Protein AF-0000000076233674 (afdb_homodimer)

Organism: NCBI:txid252671

Foldseek 3Di:
DVVVVVVVVVVVVPVPPPDPPVPVQVPCLCVVPQVPDDQVRNCLQQVDGPVVLVVVLVVCVVVPLDDPDDPPDDDDDSSLLSSLQSNVVNDVDQLVNSCSNSVHDSVVSVVSNVSVVVVVVVVVVCPVVPVPPPPD/DVVVVVVVVVVVVPPPPDDPPVPQQVPCLCVVPQVPDDQVRNCLQQVDGPVVLVVVLVVCVVVPLDDPDDPPDDDDDSSLLSSLQSNVVNDVDQLVNSCSNSVHDSVVSVVSNVSVVVVVVVVVVCPVVPVPPPPD

Secondary structure (DSSP, 8-state):
-HHHHHHHHHGGGG----S-------TTHHHHTGGG--HHHHHHHHSS-HHHHHHHHHHHHHTT-S----SSSPPPPHHHHHHHHHHHHHS---HHHHHHHHTS-HHHHHHHHHHHHHHHHHHHHHHHT-TT----/-HHHHHHHHHGGGG----S-------TTHHHHTGGG--HHHHHHHHSS-HHHHHHHHHHHHHTT-S----SSSPPPPHHHHHHHHHHHHHS---HHHHHHHHTS-HHHHHHHHHHHHHHHHHHHHHHHT-TT----

Structure (mmCIF, N/CA/C/O backbone):
data_AF-0000000076233674-model_v1
#
loop_
_entity.id
_entity.type
_entity.pdbx_description
1 polymer 'Uncharacterized protein'
#
loop_
_atom_site.group_PDB
_atom_site.id
_atom_site.type_symbol
_atom_site.label_atom_id
_atom_site.label_alt_id
_atom_site.label_comp_id
_atom_site.label_asym_id
_atom_site.label_entity_id
_atom_site.label_seq_id
_atom_site.pdbx_PDB_ins_code
_atom_site.Cartn_x
_atom_site.Cartn_y
_atom_site.Cartn_z
_atom_site.occupancy
_atom_site.B_iso_or_equiv
_atom_site.auth_seq_id
_atom_site.auth_comp_id
_atom_site.auth_asym_id
_atom_site.auth_atom_id
_atom_site.pdbx_PDB_model_num
ATOM 1 N N . GLU A 1 1 ? 42.438 29.75 -21.922 1 28.44 1 GLU A N 1
ATOM 2 C CA . GLU A 1 1 ? 41.562 28.953 -22.781 1 28.44 1 GLU A CA 1
ATOM 3 C C . GLU A 1 1 ? 40.594 28.109 -21.969 1 28.44 1 GLU A C 1
ATOM 5 O O . GLU A 1 1 ? 39.5 27.812 -22.406 1 28.44 1 GLU A O 1
ATOM 10 N N . GLU A 1 2 ? 41.125 27.531 -20.781 1 38.75 2 GLU A N 1
ATOM 11 C CA . GLU A 1 2 ? 40.438 26.703 -19.797 1 38.75 2 GLU A CA 1
ATOM 12 C C . GLU A 1 2 ? 39.25 27.469 -19.188 1 38.75 2 GLU A C 1
ATOM 14 O O . GLU A 1 2 ? 38.25 26.859 -18.797 1 38.75 2 GLU A O 1
ATOM 19 N N . ASP A 1 3 ? 39.344 28.797 -18.984 1 38.06 3 ASP A N 1
ATOM 20 C CA . ASP A 1 3 ? 38.344 29.672 -18.344 1 38.06 3 ASP A CA 1
ATOM 21 C C . ASP A 1 3 ? 37.062 29.75 -19.172 1 38.06 3 ASP A C 1
ATOM 23 O O . ASP A 1 3 ? 36 29.969 -18.625 1 38.06 3 ASP A O 1
ATOM 27 N N . VAL A 1 4 ? 37.188 29.672 -20.547 1 38.72 4 VAL A N 1
ATOM 28 C CA . VAL A 1 4 ? 36.062 29.844 -21.438 1 38.72 4 VAL A CA 1
ATOM 29 C C . VAL A 1 4 ? 35.094 28.672 -21.297 1 38.72 4 VAL A C 1
ATOM 31 O O . VAL A 1 4 ? 33.875 28.828 -21.438 1 38.72 4 VAL A O 1
ATOM 34 N N . ILE A 1 5 ? 35.719 27.406 -21.266 1 39.12 5 ILE A N 1
ATOM 35 C CA . ILE A 1 5 ? 34.844 26.234 -21.312 1 39.12 5 ILE A CA 1
ATOM 36 C C . ILE A 1 5 ? 33.969 26.188 -20.047 1 39.12 5 ILE A C 1
ATOM 38 O O . ILE A 1 5 ? 32.844 25.719 -20.094 1 39.12 5 ILE A O 1
ATOM 42 N N . ILE A 1 6 ? 34.562 26.609 -18.891 1 38.34 6 ILE A N 1
ATOM 43 C CA . ILE A 1 6 ? 33.844 26.562 -17.609 1 38.34 6 ILE A CA 1
ATOM 44 C C . ILE A 1 6 ? 32.625 27.469 -17.672 1 38.34 6 ILE A C 1
ATOM 46 O O . ILE A 1 6 ? 31.578 27.156 -17.109 1 38.34 6 ILE A O 1
ATOM 50 N N . ASN A 1 7 ? 32.75 28.672 -18.391 1 33.94 7 ASN A N 1
ATOM 51 C CA . ASN A 1 7 ? 31.656 29.609 -18.422 1 33.94 7 ASN A CA 1
ATOM 52 C C . ASN A 1 7 ? 30.453 29.047 -19.172 1 33.94 7 ASN A C 1
ATOM 54 O O . ASN A 1 7 ? 29.312 29.359 -18.844 1 33.94 7 ASN A O 1
ATOM 58 N N . PHE A 1 8 ? 30.766 28.391 -20.359 1 35.19 8 PHE A N 1
ATOM 59 C CA . PHE A 1 8 ? 29.641 27.938 -21.172 1 35.19 8 PHE A CA 1
ATOM 60 C C . PHE A 1 8 ? 28.797 26.922 -20.406 1 35.19 8 PHE A C 1
ATOM 62 O O . PHE A 1 8 ? 27.594 26.812 -20.625 1 35.19 8 PHE A O 1
ATOM 69 N N . LEU A 1 9 ? 29.453 25.969 -19.625 1 34.62 9 LEU A N 1
ATOM 70 C CA . LEU A 1 9 ? 28.75 24.875 -18.953 1 34.62 9 LEU A CA 1
ATOM 71 C C . LEU A 1 9 ? 27.859 25.422 -17.844 1 34.62 9 LEU A C 1
ATOM 73 O O . LEU A 1 9 ? 26.938 24.734 -17.375 1 34.62 9 LEU A O 1
ATOM 77 N N . GLY A 1 10 ? 28.125 26.5 -17.172 1 31.7 10 GLY A N 1
ATOM 78 C CA . GLY A 1 10 ? 27.328 27.172 -16.141 1 31.7 10 GLY A CA 1
ATOM 79 C C . GLY A 1 10 ? 25.922 27.5 -16.594 1 31.7 10 GLY A C 1
ATOM 80 O O . GLY A 1 10 ? 25 27.578 -15.789 1 31.7 10 GLY A O 1
ATOM 81 N N . ARG A 1 11 ? 25.859 28.141 -17.812 1 34.22 11 ARG A N 1
ATOM 82 C CA . ARG A 1 11 ? 24.578 28.656 -18.25 1 34.22 11 ARG A CA 1
ATOM 83 C C . ARG A 1 11 ? 23.578 27.516 -18.484 1 34.22 11 ARG A C 1
ATOM 85 O O . ARG A 1 11 ? 22.391 27.766 -18.703 1 34.22 11 ARG A O 1
ATOM 92 N N . ALA A 1 12 ? 23.984 26.438 -19.031 1 31.33 12 ALA A N 1
ATOM 93 C CA . ALA A 1 12 ? 23.031 25.406 -19.453 1 31.33 12 ALA A CA 1
ATOM 94 C C . ALA A 1 12 ? 22.25 24.859 -18.266 1 31.33 12 ALA A C 1
ATOM 96 O O . ALA A 1 12 ? 21.5 23.891 -18.391 1 31.33 12 ALA A O 1
ATOM 97 N N . LYS A 1 13 ? 22.734 25 -17.078 1 32.34 13 LYS A N 1
ATOM 98 C CA . LYS A 1 13 ? 21.969 24.656 -15.883 1 32.34 13 LYS A CA 1
ATOM 99 C C . LYS A 1 13 ? 20.531 25.188 -15.969 1 32.34 13 LYS A C 1
ATOM 101 O O . LYS A 1 13 ? 19.672 24.828 -15.164 1 32.34 13 LYS A O 1
ATOM 106 N N . ASN A 1 14 ? 20.406 26.359 -16.734 1 31.16 14 ASN A N 1
ATOM 107 C CA . ASN A 1 14 ? 19.094 27.016 -16.781 1 31.16 14 ASN A CA 1
ATOM 108 C C . ASN A 1 14 ? 18.062 26.156 -17.484 1 31.16 14 ASN A C 1
ATOM 110 O O . ASN A 1 14 ? 17.062 26.656 -18 1 31.16 14 ASN A O 1
ATOM 114 N N . LEU A 1 15 ? 18.516 25.219 -18.25 1 34.81 15 LEU A N 1
ATOM 115 C CA . LEU A 1 15 ? 17.359 24.609 -18.906 1 34.81 15 LEU A CA 1
ATOM 116 C C . LEU A 1 15 ? 16.219 24.406 -17.906 1 34.81 15 LEU A C 1
ATOM 118 O O . LEU A 1 15 ? 16.297 23.516 -17.047 1 34.81 15 LEU A O 1
ATOM 122 N N . HIS A 1 16 ? 15.781 25.469 -17.406 1 31.75 16 HIS A N 1
ATOM 123 C CA . HIS A 1 16 ? 14.797 25.75 -16.375 1 31.75 16 HIS A CA 1
ATOM 124 C C . HIS A 1 16 ? 13.547 24.906 -16.547 1 31.75 16 HIS A C 1
ATOM 126 O O . HIS A 1 16 ? 13.008 24.797 -17.656 1 31.75 16 HIS A O 1
ATOM 132 N N . PHE A 1 17 ? 13.461 23.703 -16.047 1 38.03 17 PHE A N 1
ATOM 133 C CA . PHE A 1 17 ? 12.133 23.109 -15.961 1 38.03 17 PHE A CA 1
ATOM 134 C C . PHE A 1 17 ? 11.062 24.203 -15.836 1 38.03 17 PHE A C 1
ATOM 136 O O . PHE A 1 17 ? 11.266 25.188 -15.133 1 38.03 17 PHE A O 1
ATOM 143 N N . GLY A 1 18 ? 10.469 24.688 -17.031 1 36.34 18 GLY A N 1
ATOM 144 C CA . GLY A 1 18 ? 9.445 25.703 -17 1 36.34 18 GLY A CA 1
ATOM 145 C C . GLY A 1 18 ? 8.75 25.828 -15.656 1 36.34 18 GLY A C 1
ATOM 146 O O . GLY A 1 18 ? 8.945 24.984 -14.773 1 36.34 18 GLY A O 1
ATOM 147 N N . PRO A 1 19 ? 8.172 27.016 -15.32 1 36.72 19 PRO A N 1
ATOM 148 C CA . PRO A 1 19 ? 7.438 27.188 -14.062 1 36.72 19 PRO A CA 1
ATOM 149 C C . PRO A 1 19 ? 6.676 25.938 -13.648 1 36.72 19 PRO A C 1
ATOM 151 O O . PRO A 1 19 ? 6.207 25.188 -14.5 1 36.72 19 PRO A O 1
ATOM 154 N N . ARG A 1 20 ? 7.07 25.219 -12.688 1 41.09 20 ARG A N 1
ATOM 155 C CA . ARG A 1 20 ? 6.215 24.188 -12.117 1 41.09 20 ARG A CA 1
ATOM 156 C C . ARG A 1 20 ? 4.742 24.516 -12.328 1 41.09 20 ARG A C 1
ATOM 158 O O . ARG A 1 20 ? 4.305 25.625 -12.055 1 41.09 20 ARG A O 1
ATOM 165 N N . TRP A 1 21 ? 4.074 24.016 -13.359 1 41.25 21 TRP A N 1
ATOM 166 C CA . TRP A 1 21 ? 2.639 24.172 -13.57 1 41.25 21 TRP A CA 1
ATOM 167 C C . TRP A 1 21 ? 1.929 24.5 -12.258 1 41.25 21 TRP A C 1
ATOM 169 O O . TRP A 1 21 ? 2.029 23.75 -11.289 1 41.25 21 TRP A O 1
ATOM 179 N N . ASN A 1 22 ? 1.952 25.766 -11.812 1 40.03 22 ASN A N 1
ATOM 180 C CA . ASN A 1 22 ? 1.037 26.234 -10.773 1 40.03 22 ASN A CA 1
ATOM 181 C C . ASN A 1 22 ? -0.336 25.578 -10.898 1 40.03 22 ASN A C 1
ATOM 183 O O . ASN A 1 22 ? -1.174 26.031 -11.68 1 40.03 22 ASN A O 1
ATOM 187 N N . HIS A 1 23 ? -0.363 24.328 -11.133 1 47.66 23 HIS A N 1
ATOM 188 C CA . HIS A 1 23 ? -1.718 23.781 -11.062 1 47.66 23 HIS A CA 1
ATOM 189 C C . HIS A 1 23 ? -2.482 24.359 -9.875 1 47.66 23 HIS A C 1
ATOM 191 O O . HIS A 1 23 ? -1.896 24.625 -8.828 1 47.66 23 HIS A O 1
ATOM 197 N N . PHE A 1 24 ? -3.406 25.312 -10.266 1 48.59 24 PHE A N 1
ATOM 198 C CA . PHE A 1 24 ? -4.309 25.859 -9.258 1 48.59 24 PHE A CA 1
ATOM 199 C C . PHE A 1 24 ? -4.703 24.781 -8.25 1 48.59 24 PHE A C 1
ATOM 201 O O . PHE A 1 24 ? -5.574 23.953 -8.523 1 48.59 24 PHE A O 1
ATOM 208 N N . ARG A 1 25 ? -3.715 24.469 -7.539 1 57.44 25 ARG A N 1
ATOM 209 C CA . ARG A 1 25 ? -4.035 23.656 -6.371 1 57.44 25 ARG A CA 1
ATOM 210 C C . ARG A 1 25 ? -4.992 24.391 -5.438 1 57.44 25 ARG A C 1
ATOM 212 O O . ARG A 1 25 ? -5.055 25.625 -5.449 1 57.44 25 ARG A O 1
ATOM 219 N N . ASN A 1 26 ? -6.098 23.656 -5.184 1 60.06 26 ASN A N 1
ATOM 220 C CA . ASN A 1 26 ? -6.879 24.25 -4.105 1 60.06 26 ASN A CA 1
ATOM 221 C C . ASN A 1 26 ? -6.004 24.625 -2.908 1 60.06 26 ASN A C 1
ATOM 223 O O . ASN A 1 26 ? -5.832 23.812 -1.992 1 60.06 26 ASN A O 1
ATOM 227 N N . LYS A 1 27 ? -5.352 25.688 -3.055 1 64.06 27 LYS A N 1
ATOM 228 C CA . LYS A 1 27 ? -4.387 26.156 -2.064 1 64.06 27 LYS A CA 1
ATOM 229 C C . LYS A 1 27 ? -4.984 26.141 -0.66 1 64.06 27 LYS A C 1
ATOM 231 O O . LYS A 1 27 ? -6.125 26.547 -0.458 1 64.06 27 LYS A O 1
ATOM 236 N N . ASN A 1 28 ? -4.336 25.516 0.219 1 66.56 28 ASN A N 1
ATOM 237 C CA . ASN A 1 28 ? -4.562 25.516 1.66 1 66.56 28 ASN A CA 1
ATOM 238 C C . ASN A 1 28 ? -5.781 24.688 2.041 1 66.56 28 ASN A C 1
ATOM 240 O O . ASN A 1 28 ? -6.371 24.891 3.105 1 66.56 28 ASN A O 1
ATOM 244 N N . TYR A 1 29 ? -6.281 23.969 1.095 1 73.56 29 TYR A N 1
ATOM 245 C CA . TYR A 1 29 ? -7.422 23.125 1.44 1 73.56 29 TYR A CA 1
ATOM 246 C C . TYR A 1 29 ? -7.102 22.25 2.637 1 73.56 29 TYR A C 1
ATOM 248 O O . TYR A 1 29 ? -7.902 22.141 3.568 1 73.56 29 TYR A O 1
ATOM 256 N N . PHE A 1 30 ? -5.957 21.672 2.566 1 75.75 30 PHE A N 1
ATOM 257 C CA . PHE A 1 30 ? -5.531 20.828 3.674 1 75.75 30 PHE A CA 1
ATOM 258 C C . PHE A 1 30 ? -5.508 21.609 4.98 1 75.75 30 PHE A C 1
ATOM 260 O O . PHE A 1 30 ? -6.156 21.219 5.953 1 75.75 30 PHE A O 1
ATOM 267 N N . GLU A 1 31 ? -4.848 22.734 5 1 71.94 31 GLU A N 1
ATOM 268 C CA . GLU A 1 31 ? -4.66 23.531 6.207 1 71.94 31 GLU A CA 1
ATOM 269 C C . GLU A 1 31 ? -5.965 24.203 6.633 1 71.94 31 GLU A C 1
ATOM 271 O O . GLU A 1 31 ? -6.25 24.312 7.824 1 71.94 31 GLU A O 1
ATOM 276 N N . SER A 1 32 ? -6.664 24.578 5.668 1 75.56 32 SER A N 1
ATOM 277 C CA . SER A 1 32 ? -7.848 25.375 5.969 1 75.56 32 SER A CA 1
ATOM 278 C C . SER A 1 32 ? -9.078 24.5 6.176 1 75.56 32 SER A C 1
ATOM 280 O O . SER A 1 32 ? -10 24.859 6.902 1 75.56 32 SER A O 1
ATOM 282 N N . THR A 1 33 ? -9.039 23.359 5.594 1 78.81 33 THR A N 1
ATOM 283 C CA . THR A 1 33 ? -10.258 22.562 5.621 1 78.81 33 THR A CA 1
ATOM 284 C C . THR A 1 33 ? -10.031 21.25 6.375 1 78.81 33 THR A C 1
ATOM 286 O O . THR A 1 33 ? -10.672 21 7.402 1 78.81 33 THR A O 1
ATOM 289 N N . ILE A 1 34 ? -9.039 20.5 6.02 1 79.94 34 ILE A N 1
ATOM 290 C CA . ILE A 1 34 ? -8.898 19.141 6.551 1 79.94 34 ILE A CA 1
ATOM 291 C C . ILE A 1 34 ? -8.5 19.203 8.023 1 79.94 34 ILE A C 1
ATOM 293 O O . ILE A 1 34 ? -9.047 18.469 8.852 1 79.94 34 ILE A O 1
ATOM 297 N N . LEU A 1 35 ? -7.703 20.188 8.406 1 81.38 35 LEU A N 1
ATOM 298 C CA . LEU A 1 35 ? -7.254 20.297 9.789 1 81.38 35 LEU A CA 1
ATOM 299 C C . LEU A 1 35 ? -8.367 20.812 10.688 1 81.38 35 LEU A C 1
ATOM 301 O O . LEU A 1 35 ? -8.273 20.734 11.914 1 81.38 35 LEU A O 1
ATOM 305 N N . ARG A 1 36 ? -9.469 21.266 10.023 1 83 36 ARG A N 1
ATOM 306 C CA . ARG A 1 36 ? -10.562 21.859 10.789 1 83 36 ARG A CA 1
ATOM 307 C C . ARG A 1 36 ? -11.805 20.953 10.734 1 83 36 ARG A C 1
ATOM 309 O O . ARG A 1 36 ? -12.883 21.375 11.156 1 83 36 ARG A O 1
ATOM 316 N N . TYR A 1 37 ? -11.633 19.828 10.266 1 87.31 37 TYR A N 1
ATOM 317 C CA . TYR A 1 37 ? -12.742 18.891 10.211 1 87.31 37 TYR A CA 1
ATOM 318 C C . TYR A 1 37 ? -13.281 18.594 11.609 1 87.31 37 TYR A C 1
ATOM 320 O O . TYR A 1 37 ? -12.516 18.469 12.562 1 87.31 37 TYR A O 1
ATOM 328 N N . ASP A 1 38 ? -14.617 18.531 11.656 1 91.81 38 ASP A N 1
ATOM 329 C CA . ASP A 1 38 ? -15.211 17.875 12.82 1 91.81 38 ASP A CA 1
ATOM 330 C C . ASP A 1 38 ? -14.773 16.422 12.898 1 91.81 38 ASP A C 1
ATOM 332 O O . ASP A 1 38 ? -14.539 15.773 11.875 1 91.81 38 ASP A O 1
ATOM 336 N N . PRO A 1 39 ? -14.695 15.914 14.133 1 91.56 39 PRO A N 1
ATOM 337 C CA . PRO A 1 39 ? -14.219 14.547 14.32 1 91.56 39 PRO A CA 1
ATOM 338 C C . PRO A 1 39 ? -14.969 13.531 13.453 1 91.56 39 PRO A C 1
ATOM 340 O O . PRO A 1 39 ? -14.367 12.586 12.945 1 91.56 39 PRO A O 1
ATOM 343 N N . GLU A 1 40 ? -16.219 13.711 13.281 1 92.5 40 GLU A N 1
ATOM 344 C CA . GLU A 1 40 ? -17 12.773 12.484 1 92.5 40 GLU A CA 1
ATOM 345 C C . GLU A 1 40 ? -16.656 12.883 11 1 92.5 40 GLU A C 1
ATOM 347 O O . GLU A 1 40 ? -16.594 11.867 10.305 1 92.5 40 GLU A O 1
ATOM 352 N N . VAL A 1 41 ? -16.547 14.109 10.602 1 90.44 41 VAL A N 1
ATOM 353 C CA . VAL A 1 41 ? -16.188 14.344 9.203 1 90.44 41 VAL A CA 1
ATOM 354 C C . VAL A 1 41 ? -14.789 13.773 8.93 1 90.44 41 VAL A C 1
ATOM 356 O O . VAL A 1 41 ? -14.578 13.117 7.906 1 90.44 41 VAL A O 1
ATOM 359 N N . PHE A 1 42 ? -13.867 14 9.836 1 93.81 42 PHE A N 1
ATOM 360 C CA . PHE A 1 42 ? -12.516 13.469 9.711 1 93.81 42 PHE A CA 1
ATOM 361 C C . PHE A 1 42 ? -12.547 11.953 9.562 1 93.81 42 PHE A C 1
ATOM 363 O O . PHE A 1 42 ? -11.93 11.398 8.648 1 93.81 42 PHE A O 1
ATOM 370 N N . ARG A 1 43 ? -13.289 11.305 10.406 1 92.75 43 ARG A N 1
ATOM 371 C CA . ARG A 1 43 ? -13.352 9.852 10.406 1 92.75 43 ARG A CA 1
ATOM 372 C C . ARG A 1 43 ? -13.969 9.32 9.125 1 92.75 43 ARG A C 1
ATOM 374 O O . ARG A 1 43 ? -13.57 8.266 8.617 1 92.75 43 ARG A O 1
ATOM 381 N N . ARG A 1 44 ? -14.906 10.062 8.586 1 91.69 44 ARG A N 1
ATOM 382 C CA . ARG A 1 44 ? -15.555 9.648 7.344 1 91.69 44 ARG A CA 1
ATOM 383 C C . ARG A 1 44 ? -14.57 9.648 6.18 1 91.69 44 ARG A C 1
ATOM 385 O O . ARG A 1 44 ? -14.641 8.789 5.301 1 91.69 44 ARG A O 1
ATOM 392 N N . HIS A 1 45 ? -13.664 10.594 6.184 1 90.44 45 HIS A N 1
ATOM 393 C CA . HIS A 1 45 ? -12.727 10.742 5.078 1 90.44 45 HIS A CA 1
ATOM 394 C C . HIS A 1 45 ? -11.531 9.805 5.242 1 90.44 45 HIS A C 1
ATOM 396 O O . HIS A 1 45 ? -11.039 9.25 4.258 1 90.44 45 HIS A O 1
ATOM 402 N N . PHE A 1 46 ? -11.062 9.562 6.457 1 93.69 46 PHE A N 1
ATOM 403 C CA . PHE A 1 46 ? -9.797 8.875 6.664 1 93.69 46 PHE A CA 1
ATOM 404 C C . PHE A 1 46 ? -10.031 7.48 7.238 1 93.69 46 PHE A C 1
ATOM 406 O O . PHE A 1 46 ? -9.117 6.652 7.266 1 93.69 46 PHE A O 1
ATOM 413 N N . ARG A 1 47 ? -11.164 7.172 7.77 1 94.44 47 ARG A N 1
ATOM 414 C CA . ARG A 1 47 ? -11.594 5.902 8.336 1 94.44 47 ARG A CA 1
ATOM 415 C C . ARG A 1 47 ? -10.953 5.668 9.703 1 94.44 47 ARG A C 1
ATOM 417 O O . ARG A 1 47 ? -11.109 4.598 10.289 1 94.44 47 ARG A O 1
ATOM 424 N N . PHE A 1 48 ? -10.133 6.637 10.125 1 93.81 48 PHE A N 1
ATOM 425 C CA . PHE A 1 48 ? -9.531 6.688 11.453 1 93.81 48 PHE A CA 1
ATOM 426 C C . PHE A 1 48 ? -9.812 8.031 12.117 1 93.81 48 PHE A C 1
ATOM 428 O O . PHE A 1 48 ? -10.07 9.023 11.445 1 93.81 48 PHE A O 1
ATOM 435 N N . THR A 1 49 ? -9.867 8.062 13.445 1 93.12 49 THR A N 1
ATOM 436 C CA . THR A 1 49 ? -9.969 9.336 14.156 1 93.12 49 THR A CA 1
ATOM 437 C C . THR A 1 49 ? -8.648 10.102 14.086 1 93.12 49 THR A C 1
ATOM 439 O O . THR A 1 49 ? -7.602 9.516 13.797 1 93.12 49 THR A O 1
ATOM 442 N N . GLU A 1 50 ? -8.766 11.359 14.359 1 94.06 50 GLU A N 1
ATOM 443 C CA . GLU A 1 50 ? -7.555 12.18 14.398 1 94.06 50 GLU A CA 1
ATOM 444 C C . GLU A 1 50 ? -6.555 11.641 15.414 1 94.06 50 GLU A C 1
ATOM 446 O O . GLU A 1 50 ? -5.348 11.633 15.164 1 94.06 50 GLU A O 1
ATOM 451 N N . THR A 1 51 ? -7.059 11.281 16.609 1 93.5 51 THR A N 1
ATOM 452 C CA . THR A 1 51 ? -6.195 10.711 17.641 1 93.5 51 THR A CA 1
ATOM 453 C C . THR A 1 51 ? -5.492 9.461 17.125 1 93.5 51 THR A C 1
ATOM 455 O O . THR A 1 51 ? -4.293 9.281 17.344 1 93.5 51 THR A O 1
ATOM 458 N N . ASN A 1 52 ? -6.18 8.57 16.406 1 94.19 52 ASN A N 1
ATOM 459 C CA . ASN A 1 52 ? -5.594 7.359 15.828 1 94.19 52 ASN A CA 1
ATOM 460 C C . ASN A 1 52 ? -4.512 7.688 14.805 1 94.19 52 ASN A C 1
ATOM 462 O O . ASN A 1 52 ? -3.455 7.059 14.781 1 94.19 52 ASN A O 1
ATOM 466 N N . THR A 1 53 ? -4.773 8.727 13.945 1 96.19 53 THR A N 1
ATOM 467 C CA . THR A 1 53 ? -3.801 9.047 12.906 1 96.19 53 THR A CA 1
ATOM 468 C C . THR A 1 53 ? -2.533 9.633 13.516 1 96.19 53 THR A C 1
ATOM 470 O O . THR A 1 53 ? -1.429 9.383 13.023 1 96.19 53 THR A O 1
ATOM 473 N N . LYS A 1 54 ? -2.66 10.367 14.562 1 95.25 54 LYS A N 1
ATOM 474 C CA . LYS A 1 54 ? -1.492 10.859 15.281 1 95.25 54 LYS A CA 1
ATOM 475 C C . LYS A 1 54 ? -0.719 9.719 15.93 1 95.25 54 LYS A C 1
ATOM 477 O O . LYS A 1 54 ? 0.514 9.711 15.93 1 95.25 54 LYS A O 1
ATOM 482 N N . THR A 1 55 ? -1.464 8.758 16.484 1 94.94 55 THR A N 1
ATOM 483 C CA . THR A 1 55 ? -0.827 7.582 17.062 1 94.94 55 THR A CA 1
ATOM 484 C C . THR A 1 55 ? -0.082 6.785 16 1 94.94 55 THR A C 1
ATOM 486 O O . THR A 1 55 ? 1.051 6.352 16.219 1 94.94 55 THR A O 1
ATOM 489 N N . ILE A 1 56 ? -0.692 6.582 14.859 1 95.94 56 ILE A N 1
ATOM 490 C CA . ILE A 1 56 ? -0.056 5.902 13.742 1 95.94 56 ILE A CA 1
ATOM 491 C C . ILE A 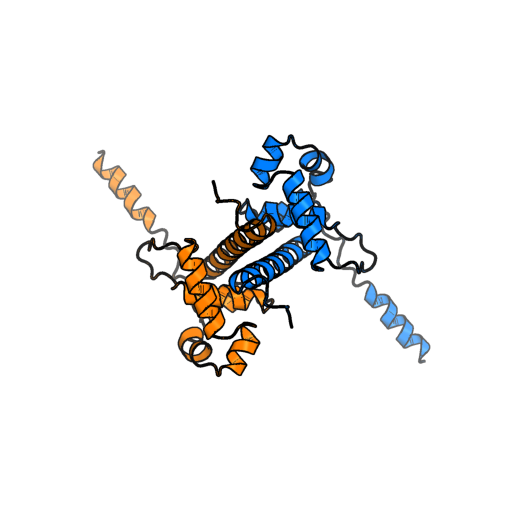1 56 ? 1.218 6.645 13.344 1 95.94 56 ILE A C 1
ATOM 493 O O . ILE A 1 56 ? 2.271 6.031 13.164 1 95.94 56 ILE A O 1
ATOM 497 N N . THR A 1 57 ? 1.121 7.949 13.25 1 96.81 57 THR A N 1
ATOM 498 C CA . THR A 1 57 ? 2.262 8.781 12.875 1 96.81 57 THR A CA 1
ATOM 499 C C . THR A 1 57 ? 3.42 8.578 13.844 1 96.81 57 THR A C 1
ATOM 501 O O . THR A 1 57 ? 4.566 8.406 13.43 1 96.81 57 THR A O 1
ATOM 504 N N . ARG A 1 58 ? 3.064 8.586 15.133 1 94.88 58 ARG A N 1
ATOM 505 C CA . ARG A 1 58 ? 4.094 8.406 16.156 1 94.88 58 ARG A CA 1
ATOM 506 C C . ARG A 1 58 ? 4.758 7.035 16.031 1 94.88 58 ARG A C 1
ATOM 508 O O . ARG A 1 58 ? 5.977 6.922 16.156 1 94.88 58 ARG A O 1
ATOM 515 N N . LYS A 1 59 ? 3.998 6.027 15.758 1 92.56 59 LYS A N 1
ATOM 516 C CA . LYS A 1 59 ? 4.531 4.676 15.617 1 92.56 59 LYS A CA 1
ATOM 517 C C . LYS A 1 59 ? 5.41 4.562 14.375 1 92.56 59 LYS A C 1
ATOM 519 O O . LYS A 1 59 ? 6.465 3.924 14.414 1 92.56 59 LYS A O 1
ATOM 524 N N . LEU A 1 60 ? 5.043 5.156 13.281 1 95.12 60 LEU A N 1
ATOM 525 C CA . LEU A 1 60 ? 5.82 5.125 12.047 1 95.12 60 LEU A CA 1
ATOM 526 C C . LEU A 1 60 ? 7.117 5.91 12.195 1 95.12 60 LEU A C 1
ATOM 528 O O . LEU A 1 60 ? 8.141 5.551 11.609 1 95.12 60 LEU A O 1
ATOM 532 N N . LEU A 1 61 ? 7.043 6.984 12.969 1 94 61 LEU A N 1
ATOM 533 C CA . LEU A 1 61 ? 8.258 7.734 13.281 1 94 61 LEU A CA 1
ATOM 534 C C . LEU A 1 61 ? 9.273 6.852 13.992 1 94 61 LEU A C 1
ATOM 536 O O . LEU A 1 61 ? 10.469 6.906 13.695 1 94 61 LEU A O 1
ATOM 540 N N . LYS A 1 62 ? 8.766 6.027 14.875 1 91.56 62 LYS A N 1
ATOM 541 C CA . LYS A 1 62 ? 9.633 5.176 15.688 1 91.56 62 LYS A CA 1
ATOM 542 C C . LYS A 1 62 ? 10.328 4.121 14.828 1 91.56 62 LYS A C 1
ATOM 544 O O . LYS A 1 62 ? 11.453 3.721 15.117 1 91.56 62 LYS A O 1
ATOM 549 N N . VAL A 1 63 ? 9.688 3.762 13.75 1 89.62 63 VAL A N 1
ATOM 550 C CA . VAL A 1 63 ? 10.273 2.707 12.93 1 89.62 63 VAL A CA 1
ATOM 551 C C . VAL A 1 63 ? 11.039 3.324 11.766 1 89.62 63 VAL A C 1
ATOM 553 O O . VAL A 1 63 ? 11.469 2.613 10.852 1 89.62 63 VAL A O 1
ATOM 556 N N . GLY A 1 64 ? 11.156 4.621 11.641 1 91.19 64 GLY A N 1
ATOM 557 C CA . GLY A 1 64 ? 11.992 5.297 10.656 1 91.19 64 GLY A CA 1
ATOM 558 C C . GLY A 1 64 ? 11.328 5.406 9.297 1 91.19 64 GLY A C 1
ATOM 559 O O . GLY A 1 64 ? 12.008 5.371 8.266 1 91.19 64 GLY A O 1
ATOM 560 N N . ALA A 1 65 ? 10.047 5.543 9.266 1 93.38 65 ALA A N 1
ATOM 561 C CA . ALA A 1 65 ? 9.32 5.547 8 1 93.38 65 ALA A CA 1
ATOM 562 C C . ALA A 1 65 ? 9.5 6.871 7.266 1 93.38 65 ALA A C 1
ATOM 564 O O . ALA A 1 65 ? 9.195 6.977 6.074 1 93.38 65 ALA A O 1
ATOM 565 N N . PHE A 1 66 ? 10.039 7.887 7.91 1 93.12 66 PHE A N 1
ATOM 566 C CA . PHE A 1 66 ? 10.094 9.203 7.285 1 93.12 66 PHE A CA 1
ATOM 567 C C . PHE A 1 66 ? 11.523 9.711 7.215 1 93.12 66 PHE A C 1
ATOM 569 O O . PHE A 1 66 ? 12.328 9.445 8.109 1 93.12 66 PHE A O 1
ATOM 576 N N . THR A 1 67 ? 11.797 10.211 6.027 1 77.81 67 THR A N 1
ATOM 577 C CA . THR A 1 67 ? 13.125 10.758 5.812 1 77.81 67 THR A CA 1
ATOM 578 C C . THR A 1 67 ? 13.219 12.188 6.324 1 77.81 67 THR A C 1
ATOM 580 O O . THR A 1 67 ? 12.25 12.953 6.227 1 77.81 67 THR A O 1
ATOM 583 N N . VAL A 1 68 ? 14.18 12.539 7.066 1 61.81 68 VAL A N 1
ATOM 584 C CA . VAL A 1 68 ? 14.406 13.891 7.562 1 61.81 68 VAL A CA 1
ATOM 585 C C . VAL A 1 68 ? 15.305 14.656 6.598 1 61.81 68 VAL A C 1
ATOM 587 O O . VAL A 1 68 ? 15.57 15.844 6.789 1 61.81 68 VAL A O 1
ATOM 590 N N . LYS A 1 69 ? 15.719 14.086 5.438 1 58.81 69 LYS A N 1
ATOM 591 C CA . LYS A 1 69 ? 16.75 14.844 4.727 1 58.81 69 LYS A CA 1
ATOM 592 C C . LYS A 1 69 ? 16.125 15.805 3.721 1 58.81 69 LYS A C 1
ATOM 594 O O . LYS A 1 69 ? 15.312 15.406 2.887 1 58.81 69 LYS A O 1
ATOM 599 N N . GLY A 1 70 ? 15.914 17 4.086 1 51.91 70 GLY A N 1
ATOM 600 C CA . GLY A 1 70 ? 15.328 17.922 3.129 1 51.91 70 GLY A CA 1
ATOM 601 C C . GLY A 1 70 ? 16.344 18.5 2.166 1 51.91 70 GLY A C 1
ATOM 602 O O . GLY A 1 70 ? 17.516 18.719 2.531 1 51.91 70 GLY A O 1
ATOM 603 N N . SER A 1 71 ? 16.328 18.203 0.856 1 50.97 71 SER A N 1
ATOM 604 C CA . SER A 1 71 ? 17.062 18.906 -0.193 1 50.97 71 SER A CA 1
ATOM 605 C C . SER A 1 71 ? 16.75 20.406 -0.177 1 50.97 71 SER A C 1
ATOM 607 O O . SER A 1 71 ? 16.969 21.094 -1.172 1 50.97 71 SER A O 1
ATOM 609 N N . GLY A 1 72 ? 16.484 21.094 0.86 1 56.88 72 GLY A N 1
ATOM 610 C CA . GLY A 1 72 ? 16.172 22.5 0.908 1 56.88 72 GLY A CA 1
ATOM 611 C C . GLY A 1 72 ? 14.703 22.812 0.68 1 56.88 72 GLY A C 1
ATOM 612 O O . GLY A 1 72 ? 14.266 23.953 0.821 1 56.88 72 GLY A O 1
ATOM 613 N N . ARG A 1 73 ? 13.961 21.859 0.112 1 58.91 73 ARG A N 1
ATOM 614 C CA . ARG A 1 73 ? 12.523 22.047 -0.048 1 58.91 73 ARG A CA 1
ATOM 615 C C . ARG A 1 73 ? 11.781 21.688 1.23 1 58.91 73 ARG A C 1
ATOM 617 O O . ARG A 1 73 ? 12.234 20.844 2.002 1 58.91 73 ARG A O 1
ATOM 624 N N . GLU A 1 74 ? 10.836 22.438 1.312 1 65.75 74 GLU A N 1
ATOM 625 C CA . GLU A 1 74 ? 10.008 22.172 2.484 1 65.75 74 GLU A CA 1
ATOM 626 C C . GLU A 1 74 ? 9.539 20.719 2.512 1 65.75 74 GLU A C 1
ATOM 628 O O . GLU A 1 74 ? 8.969 20.234 1.538 1 65.75 74 GLU A O 1
ATOM 633 N N . ILE A 1 75 ? 9.93 20.031 3.457 1 81 75 ILE A N 1
ATOM 634 C CA . ILE A 1 75 ? 9.609 18.625 3.652 1 81 75 ILE A CA 1
ATOM 635 C C . ILE A 1 75 ? 8.172 18.484 4.164 1 81 75 ILE A C 1
ATOM 637 O O . ILE A 1 75 ? 7.727 19.281 4.988 1 81 75 ILE A O 1
ATOM 641 N N . ILE A 1 76 ? 7.336 17.688 3.518 1 91.69 76 ILE A N 1
ATOM 642 C CA . ILE A 1 76 ? 6.004 17.359 4.023 1 91.69 76 ILE A CA 1
ATOM 643 C C . ILE A 1 76 ? 6.117 16.688 5.391 1 91.69 76 ILE A C 1
ATOM 645 O O . ILE A 1 76 ? 6.773 15.664 5.527 1 91.69 76 ILE A O 1
ATOM 649 N N . PRO A 1 77 ? 5.465 17.375 6.355 1 92.38 77 PRO A N 1
ATOM 650 C CA . PRO A 1 77 ? 5.566 16.797 7.695 1 92.38 77 PRO A CA 1
ATOM 651 C C . PRO A 1 77 ? 5.039 15.359 7.754 1 92.38 77 PRO A C 1
ATOM 653 O O . PRO A 1 77 ? 4.141 14.992 6.988 1 92.38 77 PRO A O 1
ATOM 656 N N . PRO A 1 78 ? 5.488 14.602 8.672 1 95.75 78 PRO A N 1
ATOM 657 C CA . PRO A 1 78 ? 5.129 13.18 8.766 1 95.75 78 PRO A CA 1
ATOM 658 C C . PRO A 1 78 ? 3.623 12.961 8.883 1 95.75 78 PRO A C 1
ATOM 660 O O . PRO A 1 78 ? 3.068 12.094 8.203 1 95.75 78 PRO A O 1
ATOM 663 N N . HIS A 1 79 ? 2.982 13.742 9.711 1 95.62 79 HIS A N 1
ATOM 664 C CA . HIS A 1 79 ? 1.55 13.547 9.898 1 95.62 79 HIS A CA 1
ATOM 665 C C . HIS A 1 79 ? 0.783 13.82 8.609 1 95.62 79 HIS A C 1
ATOM 667 O O . HIS A 1 79 ? -0.19 13.133 8.297 1 95.62 79 HIS A O 1
ATOM 673 N N . LYS A 1 80 ? 1.149 14.844 7.902 1 94.94 80 LYS A N 1
ATOM 674 C CA . LYS A 1 80 ? 0.526 15.117 6.609 1 94.94 80 LYS A CA 1
ATOM 675 C C . LYS A 1 80 ? 0.759 13.969 5.633 1 94.94 80 LYS A C 1
ATOM 677 O O . LYS A 1 80 ? -0.119 13.648 4.832 1 94.94 80 LYS A O 1
ATOM 682 N N . GLN A 1 81 ? 1.912 13.359 5.656 1 97.31 81 GLN A N 1
ATOM 683 C CA . GLN A 1 81 ? 2.18 12.195 4.809 1 97.31 81 GLN A CA 1
ATOM 684 C C . GLN A 1 81 ? 1.246 11.039 5.152 1 97.31 81 GLN A C 1
ATOM 686 O O . GLN A 1 81 ? 0.726 10.367 4.258 1 97.31 81 GLN A O 1
ATOM 691 N N . VAL A 1 82 ? 1.019 10.82 6.398 1 97.69 82 VAL A N 1
ATOM 692 C CA . VAL A 1 82 ? 0.104 9.773 6.852 1 97.69 82 VAL A CA 1
ATOM 693 C C . VAL A 1 82 ? -1.311 10.086 6.367 1 97.69 82 VAL A C 1
ATOM 695 O O . VAL A 1 82 ? -2.018 9.188 5.891 1 97.69 82 VAL A O 1
ATOM 698 N N . LEU A 1 83 ? -1.721 11.344 6.496 1 97.38 83 LEU A N 1
ATOM 699 C CA . LEU A 1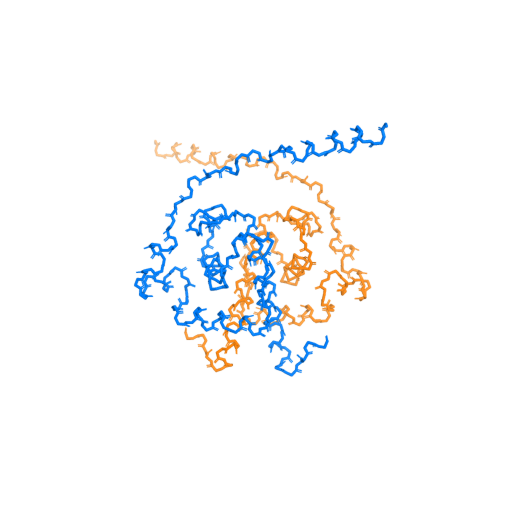 83 ? -3.064 11.734 6.078 1 97.38 83 LEU A CA 1
ATOM 700 C C . LEU A 1 83 ? -3.232 11.57 4.574 1 97.38 83 LEU A C 1
ATOM 702 O O . LEU A 1 83 ? -4.285 11.125 4.105 1 97.38 83 LEU A O 1
ATOM 706 N N . ILE A 1 84 ? -2.227 11.906 3.809 1 97.19 84 ILE A N 1
ATOM 707 C CA . ILE A 1 84 ? -2.234 11.688 2.365 1 97.19 84 ILE A CA 1
ATOM 708 C C . ILE A 1 84 ? -2.426 10.203 2.066 1 97.19 84 ILE A C 1
ATOM 710 O O . ILE A 1 84 ? -3.279 9.828 1.257 1 97.19 84 ILE A O 1
ATOM 714 N N . TYR A 1 85 ? -1.682 9.398 2.699 1 98.12 85 TYR A N 1
ATOM 715 C CA . TYR A 1 85 ? -1.73 7.957 2.492 1 98.12 85 TYR A CA 1
ATOM 716 C C . TYR A 1 85 ? -3.105 7.398 2.848 1 98.12 85 TYR A C 1
ATOM 718 O O . TYR A 1 85 ? -3.697 6.648 2.068 1 98.12 85 TYR A O 1
ATOM 726 N N . LEU A 1 86 ? -3.629 7.75 3.973 1 97.19 86 LEU A N 1
ATOM 727 C CA . LEU A 1 86 ? -4.914 7.23 4.422 1 97.19 86 LEU A CA 1
ATOM 728 C C . LEU A 1 86 ? -6.047 7.734 3.529 1 97.19 86 LEU A C 1
ATOM 730 O O . LEU A 1 86 ? -7.027 7.023 3.301 1 97.19 86 LEU A O 1
ATOM 734 N N . TRP A 1 87 ? -5.914 9.008 3.078 1 95.69 87 TRP A N 1
ATOM 735 C CA . TRP A 1 87 ? -6.867 9.516 2.096 1 95.69 87 TRP A CA 1
ATOM 736 C C . TRP A 1 87 ? -6.863 8.648 0.84 1 95.69 87 TRP A C 1
ATOM 738 O O . TRP A 1 87 ? -7.926 8.305 0.315 1 95.69 87 TRP A O 1
ATOM 748 N N . PHE A 1 88 ? -5.762 8.297 0.4 1 96.19 88 PHE A N 1
ATOM 749 C CA . PHE A 1 88 ? -5.617 7.441 -0.774 1 96.19 88 PHE A CA 1
ATOM 750 C C . PHE A 1 88 ? -6.266 6.082 -0.54 1 96.19 88 PHE A C 1
ATOM 752 O O . PHE A 1 88 ? -6.969 5.566 -1.41 1 96.19 88 PHE A O 1
ATOM 759 N N . MET A 1 89 ? -6.008 5.523 0.59 1 95.31 89 MET A N 1
ATOM 760 C CA . MET A 1 89 ? -6.523 4.199 0.93 1 95.31 89 MET A CA 1
ATOM 761 C C . MET A 1 89 ? -8.039 4.23 1.084 1 95.31 89 MET A C 1
ATOM 763 O O . MET A 1 89 ? -8.719 3.24 0.808 1 95.31 89 MET A O 1
ATOM 767 N N . ALA A 1 90 ? -8.562 5.312 1.585 1 94.56 90 ALA A N 1
ATOM 768 C CA . ALA A 1 90 ? -9.984 5.43 1.896 1 94.56 90 ALA A CA 1
ATOM 769 C C . ALA A 1 90 ? -10.789 5.805 0.654 1 94.56 90 ALA A C 1
ATOM 771 O O . ALA A 1 90 ? -12.008 5.645 0.625 1 94.56 90 ALA A O 1
ATOM 772 N N . THR A 1 91 ? -10.094 6.297 -0.299 1 90.06 91 THR A N 1
ATOM 773 C CA . THR A 1 91 ? -10.773 6.762 -1.505 1 90.06 91 THR A CA 1
ATOM 774 C C . THR A 1 91 ? -10.156 6.133 -2.75 1 90.06 91 THR A C 1
ATOM 776 O O . THR A 1 91 ? -9.219 5.336 -2.648 1 90.06 91 THR A O 1
ATOM 779 N N . THR A 1 92 ? -10.602 6.238 -3.902 1 86.25 92 THR A N 1
ATOM 780 C CA . THR A 1 92 ? -10.039 5.781 -5.168 1 86.25 92 THR A CA 1
ATOM 781 C C . THR A 1 92 ? -9.672 6.965 -6.055 1 86.25 92 THR A C 1
ATOM 783 O O . THR A 1 92 ? -9.773 6.883 -7.281 1 86.25 92 THR A O 1
ATOM 786 N N . GLU A 1 93 ? -9.273 8.109 -5.367 1 90.19 93 GLU A N 1
ATOM 787 C CA . GLU A 1 93 ? -8.914 9.297 -6.137 1 90.19 93 GLU A CA 1
ATOM 788 C C . GLU A 1 93 ? -7.516 9.164 -6.734 1 90.19 93 GLU A C 1
ATOM 790 O O . GLU A 1 93 ? -6.652 8.5 -6.164 1 90.19 93 GLU A O 1
ATOM 795 N N . THR A 1 94 ? -7.281 9.859 -7.832 1 91.5 94 THR A N 1
ATOM 796 C CA . THR A 1 94 ? -6 9.836 -8.531 1 91.5 94 THR A CA 1
ATOM 797 C C . THR A 1 94 ? -4.945 10.609 -7.742 1 91.5 94 THR A C 1
ATOM 799 O O . THR A 1 94 ? -5.277 11.477 -6.938 1 91.5 94 THR A O 1
ATOM 802 N N . HIS A 1 95 ? -3.711 10.328 -7.977 1 94.5 95 HIS A N 1
ATOM 803 C CA . HIS A 1 95 ? -2.607 11.086 -7.391 1 94.5 95 HIS A CA 1
ATOM 804 C C . HIS A 1 95 ? -2.736 12.57 -7.691 1 94.5 95 HIS A C 1
ATOM 806 O O . HIS A 1 95 ? -2.43 13.414 -6.84 1 94.5 95 HIS A O 1
ATOM 812 N N . ARG A 1 96 ? -3.256 12.867 -8.828 1 93.56 96 ARG A N 1
ATOM 813 C CA . ARG A 1 96 ? -3.414 14.266 -9.227 1 93.56 96 ARG A CA 1
ATOM 814 C C . ARG A 1 96 ? -4.402 14.984 -8.312 1 93.56 96 ARG A C 1
ATOM 816 O O . ARG A 1 96 ? -4.105 16.062 -7.805 1 93.56 96 ARG A O 1
ATOM 823 N N . SER A 1 97 ? -5.605 14.406 -8.086 1 92.75 97 SER A N 1
ATOM 824 C CA . SER A 1 97 ? -6.625 15 -7.23 1 92.75 97 SER A CA 1
ATOM 825 C C . SER A 1 97 ? -6.125 15.141 -5.797 1 92.75 97 SER A C 1
ATOM 827 O O . SER A 1 97 ? -6.387 16.156 -5.141 1 92.75 97 SER A O 1
ATOM 829 N N . ILE A 1 98 ? -5.395 14.172 -5.391 1 95.06 98 ILE A N 1
ATOM 830 C CA . ILE A 1 98 ? -4.875 14.195 -4.027 1 95.06 98 ILE A CA 1
ATOM 831 C C . ILE A 1 98 ? -3.814 15.281 -3.898 1 95.06 98 ILE A C 1
ATOM 833 O O . ILE A 1 98 ? -3.775 16 -2.898 1 95.06 98 ILE A O 1
ATOM 837 N N . SER A 1 99 ? -2.949 15.375 -4.902 1 94.31 99 SER A N 1
ATOM 838 C CA . SER A 1 99 ? -1.922 16.406 -4.891 1 94.31 99 SER A CA 1
ATOM 839 C C . SER A 1 99 ? -2.541 17.797 -4.801 1 94.31 99 SER A C 1
ATOM 841 O O . SER A 1 99 ? -2.043 18.656 -4.07 1 94.31 99 SER A O 1
ATOM 843 N N . ASP A 1 100 ? -3.658 18.016 -5.469 1 90.69 100 ASP A N 1
ATOM 844 C CA . ASP A 1 100 ? -4.375 19.297 -5.406 1 90.69 100 ASP A CA 1
ATOM 845 C C . ASP A 1 100 ? -4.941 19.531 -4.008 1 90.69 100 ASP A C 1
ATOM 847 O O . ASP A 1 100 ? -4.84 20.641 -3.475 1 90.69 100 ASP A O 1
ATOM 851 N N . ARG A 1 101 ? -5.438 18.516 -3.461 1 90.62 101 ARG A N 1
ATOM 852 C CA . ARG A 1 101 ? -6.098 18.609 -2.162 1 90.62 101 ARG A CA 1
ATOM 853 C C . ARG A 1 101 ? -5.086 18.906 -1.057 1 90.62 101 ARG A C 1
ATOM 855 O O . ARG A 1 101 ? -5.363 19.703 -0.152 1 90.62 101 ARG A O 1
ATOM 862 N N . PHE A 1 102 ? -3.947 18.344 -1.139 1 93.44 102 PHE A N 1
ATOM 863 C CA . PHE A 1 102 ? -2.977 18.422 -0.055 1 93.44 102 PHE A CA 1
ATOM 864 C C . PHE A 1 102 ? -1.865 19.406 -0.406 1 93.44 102 PHE A C 1
ATOM 866 O O . PHE A 1 102 ? -0.896 19.547 0.342 1 93.44 102 PHE A O 1
ATOM 873 N N . ASP A 1 103 ? -1.982 20.016 -1.537 1 90 103 ASP A N 1
ATOM 874 C CA . ASP A 1 103 ? -1.069 21.062 -1.974 1 90 103 ASP A CA 1
ATOM 875 C C . ASP A 1 103 ? 0.373 20.562 -2.002 1 90 103 ASP A C 1
ATOM 877 O O . ASP A 1 103 ? 1.253 21.156 -1.372 1 90 103 ASP A O 1
ATOM 881 N N . CYS A 1 104 ? 0.587 19.578 -2.775 1 90.81 104 CYS A N 1
ATOM 882 C CA . CYS A 1 104 ? 1.908 19.016 -3.027 1 90.81 104 CYS A CA 1
ATOM 883 C C . CYS A 1 104 ? 2.006 18.469 -4.449 1 90.81 104 CYS A C 1
ATOM 885 O O . CYS A 1 104 ? 1.058 18.578 -5.227 1 90.81 104 CYS A O 1
ATOM 887 N N . THR A 1 105 ? 3.127 18.078 -4.805 1 90.44 105 THR A N 1
ATOM 888 C CA . THR A 1 105 ? 3.297 17.578 -6.16 1 90.44 105 THR A CA 1
ATOM 889 C C . THR A 1 105 ? 2.805 16.141 -6.262 1 90.44 105 THR A C 1
ATOM 891 O O . THR A 1 105 ? 2.861 15.383 -5.285 1 90.44 105 THR A O 1
ATOM 894 N N . GLU A 1 106 ? 2.352 15.844 -7.438 1 94.62 106 GLU A N 1
ATOM 895 C CA . GLU A 1 106 ? 1.896 14.484 -7.711 1 94.62 106 GLU A CA 1
ATOM 896 C C . GLU A 1 106 ? 2.998 13.469 -7.43 1 94.62 106 GLU A C 1
ATOM 898 O O . GLU A 1 106 ? 2.727 12.383 -6.91 1 94.62 106 GLU A O 1
ATOM 903 N N . SER A 1 107 ? 4.227 13.789 -7.785 1 92.88 107 SER A N 1
ATOM 904 C CA . SER A 1 107 ? 5.363 12.898 -7.559 1 92.88 107 SER A CA 1
ATOM 905 C C . SER A 1 107 ? 5.559 12.625 -6.07 1 92.88 107 SER A C 1
ATOM 907 O O . SER A 1 107 ? 5.93 11.516 -5.684 1 92.88 107 SER A O 1
ATOM 909 N N . SER A 1 108 ? 5.309 13.562 -5.18 1 93.94 108 SER A N 1
ATOM 910 C CA . SER A 1 108 ? 5.414 13.359 -3.74 1 93.94 108 SER A CA 1
ATOM 911 C C . SER A 1 108 ? 4.316 12.43 -3.234 1 93.94 108 SER A C 1
ATOM 913 O O . SER A 1 108 ? 4.551 11.609 -2.34 1 93.94 108 SER A O 1
ATOM 915 N N . VAL A 1 109 ? 3.078 12.531 -3.855 1 95.38 109 VAL A N 1
ATOM 916 C CA . VAL A 1 109 ? 1.98 11.648 -3.482 1 95.38 109 VAL A CA 1
ATOM 917 C C . VAL A 1 109 ? 2.355 10.195 -3.791 1 95.38 109 VAL A C 1
ATOM 919 O O . VAL A 1 109 ? 2.213 9.32 -2.939 1 95.38 109 VAL A O 1
ATOM 922 N N . GLY A 1 110 ? 2.807 9.992 -5 1 95.56 110 GLY A N 1
ATOM 923 C CA . GLY A 1 110 ? 3.24 8.648 -5.367 1 95.56 110 GLY A CA 1
ATOM 924 C C . GLY A 1 110 ? 4.312 8.094 -4.449 1 95.56 110 GLY A C 1
ATOM 925 O O . GLY A 1 110 ? 4.23 6.941 -4.016 1 95.56 110 GLY A O 1
ATOM 926 N N . ARG A 1 111 ? 5.219 8.906 -4.141 1 94.5 111 ARG A N 1
ATOM 927 C CA . ARG A 1 111 ? 6.316 8.5 -3.27 1 94.5 111 ARG A CA 1
ATOM 928 C C . ARG A 1 111 ? 5.812 8.164 -1.869 1 94.5 111 ARG A C 1
ATOM 930 O O . ARG A 1 111 ? 6.234 7.18 -1.269 1 94.5 111 ARG A O 1
ATOM 937 N N . ILE A 1 112 ? 4.992 8.945 -1.316 1 96.31 112 ILE A N 1
ATOM 938 C CA . ILE A 1 112 ? 4.43 8.742 0.014 1 96.31 112 ILE A CA 1
ATOM 939 C C . ILE A 1 112 ? 3.621 7.445 0.036 1 96.31 112 ILE A C 1
ATOM 941 O O . ILE A 1 112 ? 3.785 6.617 0.936 1 96.31 112 ILE A O 1
ATOM 945 N N . VAL A 1 113 ? 2.777 7.246 -0.953 1 96.94 113 VAL A N 1
ATOM 946 C CA . VAL A 1 113 ? 1.919 6.066 -1.021 1 96.94 113 VAL A CA 1
ATOM 947 C C . VAL A 1 113 ? 2.777 4.809 -1.112 1 96.94 113 VAL A C 1
ATOM 949 O O . VAL A 1 113 ? 2.535 3.83 -0.401 1 96.94 113 VAL A O 1
ATOM 952 N N . TRP A 1 114 ? 3.777 4.875 -1.896 1 95.44 114 TRP A N 1
ATOM 953 C CA . TRP A 1 114 ? 4.672 3.732 -2.051 1 95.44 114 TRP A CA 1
ATOM 954 C C . TRP A 1 114 ? 5.434 3.457 -0.759 1 95.44 114 TRP A C 1
ATOM 956 O O . TRP A 1 114 ? 5.438 2.328 -0.261 1 95.44 114 TRP A O 1
ATOM 966 N N . LYS A 1 115 ? 5.973 4.449 -0.208 1 96 115 LYS A N 1
ATOM 967 C CA . LYS A 1 115 ? 6.793 4.312 0.995 1 96 115 LYS A CA 1
ATOM 968 C C . LYS A 1 115 ? 5.965 3.803 2.17 1 96 115 LYS A C 1
ATOM 970 O O . LYS A 1 115 ? 6.395 2.908 2.898 1 96 115 LYS A O 1
ATOM 975 N N . LEU A 1 116 ? 4.824 4.355 2.357 1 97.69 116 LEU A N 1
ATOM 976 C CA . LEU A 1 116 ? 4.008 3.965 3.504 1 97.69 116 LEU A CA 1
ATOM 977 C C . LEU A 1 116 ? 3.377 2.594 3.277 1 97.69 116 LEU A C 1
ATOM 979 O O . LEU A 1 116 ? 3.256 1.801 4.215 1 97.69 116 LEU A O 1
ATOM 983 N N . SER A 1 117 ? 2.971 2.23 2.004 1 97.5 117 SER A N 1
ATOM 984 C CA . SER A 1 117 ? 2.523 0.876 1.697 1 97.5 117 SER A CA 1
ATOM 985 C C . SER A 1 117 ? 3.596 -0.151 2.047 1 97.5 117 SER A C 1
ATOM 987 O O . SER A 1 117 ? 3.303 -1.175 2.668 1 97.5 117 SER A O 1
ATOM 989 N N . ARG A 1 118 ? 4.77 0.192 1.61 1 95.38 118 ARG A N 1
ATOM 990 C CA . ARG A 1 118 ? 5.895 -0.697 1.883 1 95.38 118 ARG A CA 1
ATOM 991 C C . ARG A 1 118 ? 6.125 -0.847 3.383 1 95.38 118 ARG A C 1
ATOM 993 O O . ARG A 1 118 ? 6.332 -1.957 3.877 1 95.38 118 ARG A O 1
ATOM 1000 N N . THR A 1 119 ? 6.141 0.202 4.129 1 96.12 119 THR A N 1
ATOM 1001 C CA . THR A 1 119 ? 6.355 0.183 5.574 1 96.12 119 THR A CA 1
A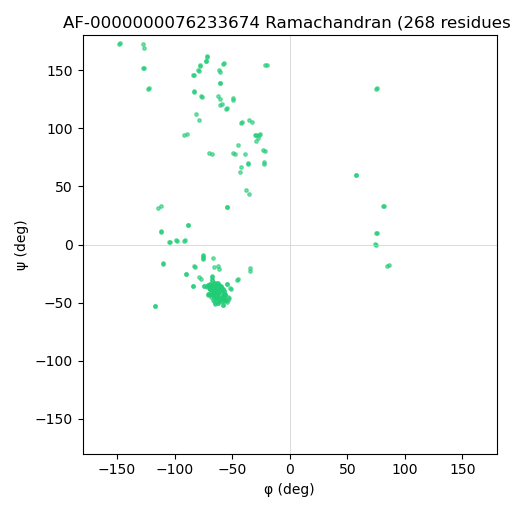TOM 1002 C C . THR A 1 119 ? 5.262 -0.623 6.27 1 96.12 119 THR A C 1
ATOM 1004 O O . THR A 1 119 ? 5.551 -1.469 7.117 1 96.12 119 THR A O 1
ATOM 1007 N N . PHE A 1 120 ? 3.975 -0.404 5.93 1 96.31 120 PHE A N 1
ATOM 1008 C CA . PHE A 1 120 ? 2.863 -1.135 6.531 1 96.31 120 PHE A CA 1
ATOM 1009 C C . PHE A 1 120 ? 2.951 -2.619 6.199 1 96.31 120 PHE A C 1
ATOM 1011 O O . PHE A 1 120 ? 2.607 -3.467 7.027 1 96.31 120 PHE A O 1
ATOM 1018 N N . THR A 1 121 ? 3.4 -2.949 5 1 95.44 121 THR A N 1
ATOM 1019 C CA . THR A 1 121 ? 3.59 -4.34 4.602 1 95.44 121 THR A CA 1
ATOM 1020 C C . THR A 1 121 ? 4.629 -5.02 5.492 1 95.44 121 THR A C 1
ATOM 1022 O O . THR A 1 121 ? 4.387 -6.105 6.02 1 95.44 121 THR A O 1
ATOM 1025 N N . TRP A 1 122 ? 5.715 -4.305 5.676 1 92.75 122 TRP A N 1
ATOM 1026 C CA . TRP A 1 122 ? 6.777 -4.859 6.504 1 92.75 122 TRP A CA 1
ATOM 1027 C C . TRP A 1 122 ? 6.316 -5.016 7.949 1 92.75 122 TRP A C 1
ATOM 1029 O O . TRP A 1 122 ? 6.605 -6.023 8.594 1 92.75 122 TRP A O 1
ATOM 1039 N N . LEU A 1 123 ? 5.641 -4.047 8.461 1 92.56 123 LEU A N 1
ATOM 1040 C CA . LEU A 1 123 ? 5.109 -4.121 9.812 1 92.56 123 LEU A CA 1
ATOM 1041 C C . LEU A 1 123 ? 4.145 -5.297 9.961 1 92.56 123 LEU A C 1
ATOM 1043 O O . LEU A 1 123 ? 4.246 -6.07 10.906 1 92.56 123 LEU A O 1
ATOM 1047 N N . ALA A 1 124 ? 3.25 -5.422 8.969 1 93.5 124 ALA A N 1
ATOM 1048 C CA . ALA A 1 124 ? 2.252 -6.488 9 1 93.5 124 ALA A CA 1
ATOM 1049 C C . ALA A 1 124 ? 2.916 -7.863 8.938 1 93.5 124 ALA A C 1
ATOM 1051 O O . ALA A 1 124 ? 2.564 -8.766 9.695 1 93.5 124 ALA A O 1
ATOM 1052 N N . VAL A 1 125 ? 3.828 -8.016 8.047 1 91.31 125 VAL A N 1
ATOM 1053 C CA . VAL A 1 125 ? 4.508 -9.297 7.871 1 91.31 125 VAL A CA 1
ATOM 1054 C C . VAL A 1 125 ? 5.32 -9.625 9.117 1 91.31 125 VAL A C 1
ATOM 1056 O O . VAL A 1 125 ? 5.41 -10.789 9.523 1 91.31 125 VAL A O 1
ATOM 1059 N N . GLY A 1 126 ? 5.93 -8.609 9.727 1 87.56 126 GLY A N 1
ATOM 1060 C CA . GLY A 1 126 ? 6.602 -8.789 11 1 87.56 126 GLY A CA 1
ATOM 1061 C C . GLY A 1 126 ? 5.691 -9.352 12.078 1 87.56 126 GLY A C 1
ATOM 1062 O O . GLY A 1 126 ? 6.082 -10.258 12.82 1 87.56 126 GLY A O 1
ATOM 1063 N N . PHE A 1 127 ? 4.523 -8.836 12.141 1 84.56 127 PHE A N 1
ATOM 1064 C CA . PHE A 1 127 ? 3.549 -9.273 13.133 1 84.56 127 PHE A CA 1
ATOM 1065 C C . PHE A 1 127 ? 3.07 -10.688 12.836 1 84.56 127 PHE A C 1
ATOM 1067 O O . PHE A 1 127 ? 2.793 -11.461 13.758 1 84.56 127 PHE A O 1
ATOM 1074 N N . LEU A 1 128 ? 2.896 -11.008 11.562 1 83.12 128 LEU A N 1
ATOM 1075 C CA . LEU A 1 128 ? 2.443 -12.344 11.18 1 83.12 128 LEU A CA 1
ATOM 1076 C C . LEU A 1 128 ? 3.418 -13.414 11.664 1 83.12 128 LEU A C 1
ATOM 1078 O O . LEU A 1 128 ? 3.008 -14.531 11.977 1 83.12 128 LEU A O 1
ATOM 1082 N N . TRP A 1 129 ? 4.676 -13.227 11.68 1 81.75 129 TRP A N 1
ATOM 1083 C CA . TRP A 1 129 ? 5.684 -14.18 12.133 1 81.75 129 TRP A CA 1
ATOM 1084 C C . TRP A 1 129 ? 5.945 -14.031 13.625 1 81.75 129 TRP A C 1
ATOM 1086 O O . TRP A 1 129 ? 6.652 -14.844 14.219 1 81.75 129 TRP A O 1
ATOM 1096 N N . GLY A 1 130 ? 5.051 -13.383 14.32 1 67.31 130 GLY A N 1
ATOM 1097 C CA . GLY A 1 130 ? 5.195 -13.148 15.742 1 67.31 130 GLY A CA 1
ATOM 1098 C C . GLY A 1 130 ? 6.203 -12.062 16.078 1 67.31 130 GLY A C 1
ATOM 1099 O O . GLY A 1 130 ? 7.074 -11.742 15.258 1 67.31 130 GLY A O 1
ATOM 1100 N N . LYS A 1 131 ? 5.816 -11.117 17.031 1 55.06 131 LYS A N 1
ATOM 1101 C CA . LYS A 1 131 ? 6.625 -10.023 17.562 1 55.06 131 LYS A CA 1
ATOM 1102 C C . LYS A 1 131 ? 8.094 -10.43 17.672 1 55.06 131 LYS A C 1
ATOM 1104 O O . LYS A 1 131 ? 8.977 -9.57 17.766 1 55.06 131 LYS A O 1
ATOM 1109 N N . ASN A 1 132 ? 8.508 -11.531 17.75 1 39.53 132 ASN A N 1
ATOM 1110 C CA . ASN A 1 132 ? 9.898 -11.898 18.016 1 39.53 132 ASN A CA 1
ATOM 1111 C C . ASN A 1 132 ? 10.773 -11.727 16.766 1 39.53 132 ASN A C 1
ATOM 1113 O O . ASN A 1 132 ? 11.969 -12.008 16.812 1 39.53 132 ASN A O 1
ATOM 1117 N N . ALA A 1 133 ? 10.383 -11.844 15.648 1 37.09 133 ALA A N 1
ATOM 1118 C CA . ALA A 1 133 ? 11.359 -11.844 14.562 1 37.09 133 ALA A CA 1
ATOM 1119 C C . ALA A 1 133 ? 12.023 -10.477 14.414 1 37.09 133 ALA A C 1
ATOM 1121 O O . ALA A 1 133 ? 11.375 -9.508 14.016 1 37.09 133 ALA A O 1
ATOM 1122 N N . GLU A 1 134 ? 12.93 -9.945 15.094 1 31.69 134 GLU A N 1
ATOM 1123 C CA . GLU A 1 134 ? 13.93 -8.891 14.977 1 31.69 134 GLU A CA 1
ATOM 1124 C C . GLU A 1 134 ? 14.406 -8.734 13.531 1 31.69 134 GLU A C 1
ATOM 1126 O O . GLU A 1 134 ? 14.727 -9.727 12.875 1 31.69 134 GLU A O 1
ATOM 1131 N N . LEU A 1 135 ? 13.836 -7.824 12.68 1 34.69 135 LEU A N 1
ATOM 1132 C CA . LEU A 1 135 ? 14.516 -7.395 11.461 1 34.69 1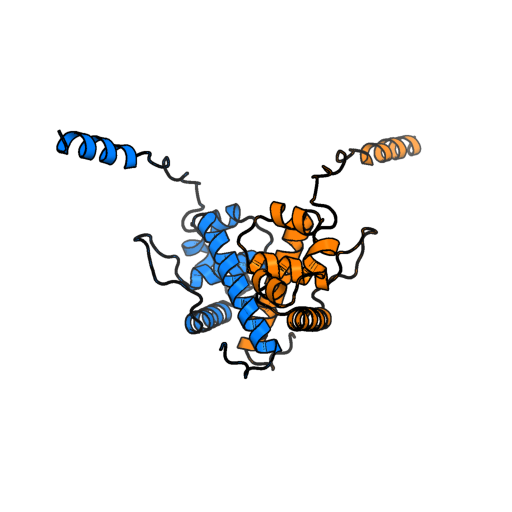35 LEU A CA 1
ATOM 1133 C C . LEU A 1 135 ? 16.016 -7.629 11.57 1 34.69 135 LEU A C 1
ATOM 1135 O O . LEU A 1 135 ? 16.703 -6.949 12.336 1 34.69 135 LEU A O 1
ATOM 1139 N N . ARG A 1 136 ? 16.5 -8.828 11.547 1 25.98 136 ARG A N 1
ATOM 1140 C CA . ARG A 1 136 ? 17.938 -8.984 11.492 1 25.98 136 ARG A CA 1
ATOM 1141 C C . ARG A 1 136 ? 18.516 -8.32 10.242 1 25.98 136 ARG A C 1
ATOM 1143 O O . ARG A 1 136 ? 17.875 -8.305 9.188 1 25.98 136 ARG A O 1
ATOM 1150 N N . GLU B 1 1 ? -45.594 -2.498 -31.516 1 30.31 1 GLU B N 1
ATOM 1151 C CA . GLU B 1 1 ? -44.781 -1.286 -31.594 1 30.31 1 GLU B CA 1
ATOM 1152 C C . GLU B 1 1 ? -43.656 -1.312 -30.562 1 30.31 1 GLU B C 1
ATOM 1154 O O . GLU B 1 1 ? -42.562 -0.779 -30.812 1 30.31 1 GLU B O 1
ATOM 1159 N N . GLU B 1 2 ? -44 -1.812 -29.297 1 37.09 2 GLU B N 1
ATOM 1160 C CA . GLU B 1 2 ? -43.125 -1.945 -28.141 1 37.09 2 GLU B CA 1
ATOM 1161 C C . GLU B 1 2 ? -41.969 -2.904 -28.438 1 37.09 2 GLU B C 1
ATOM 1163 O O . GLU B 1 2 ? -40.906 -2.803 -27.828 1 37.09 2 GLU B O 1
ATOM 1168 N N . ASP B 1 3 ? -42.156 -3.955 -29.266 1 37.66 3 ASP B N 1
ATOM 1169 C CA . ASP B 1 3 ? -41.188 -4.992 -29.625 1 37.66 3 ASP B CA 1
ATOM 1170 C C . ASP B 1 3 ? -40 -4.398 -30.375 1 37.66 3 ASP B C 1
ATOM 1172 O O . ASP B 1 3 ? -38.875 -4.941 -30.328 1 37.66 3 ASP B O 1
ATOM 1176 N N . VAL B 1 4 ? -40.219 -3.312 -31.203 1 39.19 4 VAL B N 1
ATOM 1177 C CA . VAL B 1 4 ? -39.188 -2.721 -32.062 1 39.19 4 VAL B CA 1
ATOM 1178 C C . VAL B 1 4 ? -38.125 -2.041 -31.203 1 39.19 4 VAL B C 1
ATOM 1180 O O . VAL B 1 4 ? -36.938 -2.02 -31.578 1 39.19 4 VAL B O 1
ATOM 1183 N N . ILE B 1 5 ? -38.625 -1.275 -30.141 1 39 5 ILE B N 1
ATOM 1184 C CA . ILE B 1 5 ? -37.688 -0.455 -29.406 1 39 5 ILE B CA 1
ATOM 1185 C C . ILE B 1 5 ? -36.688 -1.353 -28.672 1 39 5 ILE B C 1
ATOM 1187 O O . ILE B 1 5 ? -35.5 -0.996 -28.516 1 39 5 ILE B O 1
ATOM 1191 N N . ILE B 1 6 ? -37.188 -2.527 -28.156 1 37.88 6 ILE B N 1
ATOM 1192 C CA . ILE B 1 6 ? -36.312 -3.434 -27.406 1 37.88 6 ILE B CA 1
ATOM 1193 C C . ILE B 1 6 ? -35.188 -3.957 -28.297 1 37.88 6 ILE B C 1
ATOM 1195 O O . ILE B 1 6 ? -34.062 -4.176 -27.828 1 37.88 6 ILE B O 1
ATOM 1199 N N . ASN B 1 7 ? -35.5 -4.203 -29.609 1 33.97 7 ASN B N 1
ATOM 1200 C CA . ASN B 1 7 ? -34.469 -4.777 -30.5 1 33.97 7 ASN B CA 1
ATOM 1201 C C . ASN B 1 7 ? -33.312 -3.816 -30.734 1 33.97 7 ASN B C 1
ATOM 1203 O O . ASN B 1 7 ? -32.188 -4.25 -30.938 1 33.97 7 ASN B O 1
ATOM 1207 N N . PHE B 1 8 ? -33.688 -2.502 -30.953 1 34.78 8 PHE B N 1
ATOM 1208 C CA . PHE B 1 8 ? -32.625 -1.58 -31.297 1 34.78 8 PHE B CA 1
ATOM 1209 C C . PHE B 1 8 ? -31.594 -1.479 -30.188 1 34.78 8 PHE B C 1
ATOM 1211 O O . PHE B 1 8 ? -30.406 -1.255 -30.438 1 34.78 8 PHE B O 1
ATOM 1218 N N . LEU B 1 9 ? -32.031 -1.447 -28.859 1 33.59 9 LEU B N 1
ATOM 1219 C CA . LEU B 1 9 ? -31.156 -1.216 -27.719 1 33.59 9 LEU B CA 1
ATOM 1220 C C . LEU B 1 9 ? -30.203 -2.389 -27.531 1 33.59 9 LEU B C 1
ATOM 1222 O O . LEU B 1 9 ? -29.203 -2.271 -26.812 1 33.59 9 LEU B O 1
ATOM 1226 N N . GLY B 1 10 ? -30.5 -3.619 -27.859 1 31.34 10 GLY B N 1
ATOM 1227 C CA . GLY B 1 10 ? -29.672 -4.812 -27.844 1 31.34 10 GLY B CA 1
ATOM 1228 C C . GLY B 1 10 ? -28.375 -4.656 -28.609 1 31.34 10 GLY B C 1
ATOM 1229 O O . GLY B 1 10 ? -27.375 -5.316 -28.297 1 31.34 10 GLY B O 1
ATOM 1230 N N . ARG B 1 11 ? -28.5 -4.105 -29.844 1 33.94 11 ARG B N 1
ATOM 1231 C CA . ARG B 1 11 ? -27.328 -4.078 -30.719 1 33.94 11 ARG B CA 1
ATOM 1232 C C . ARG B 1 11 ? -26.234 -3.188 -30.141 1 33.94 11 ARG B C 1
ATOM 1234 O O . ARG B 1 11 ? -25.109 -3.172 -30.656 1 33.94 11 ARG B O 1
ATOM 1241 N N . ALA B 1 12 ? -26.594 -2.064 -29.594 1 30.98 12 ALA B N 1
ATOM 1242 C CA . ALA B 1 12 ? -25.562 -1.09 -29.219 1 30.98 12 ALA B CA 1
ATOM 1243 C C . ALA B 1 12 ? -24.625 -1.659 -28.172 1 30.98 12 ALA B C 1
ATOM 1245 O O . ALA B 1 12 ? -23.781 -0.939 -27.625 1 30.98 12 ALA B O 1
ATOM 1246 N N . LYS B 1 13 ? -24.969 -2.693 -27.469 1 32.44 13 LYS B N 1
ATOM 1247 C CA . LYS B 1 13 ? -24.062 -3.391 -26.562 1 32.44 13 LYS B CA 1
ATOM 1248 C C . LYS B 1 13 ? -22.719 -3.633 -27.219 1 32.44 13 LYS B C 1
ATOM 1250 O O . LYS B 1 13 ? -21.75 -3.99 -26.547 1 32.44 13 LYS B O 1
ATOM 1255 N N . ASN B 1 14 ? -22.75 -3.803 -28.609 1 30.98 14 ASN B N 1
ATOM 1256 C CA . ASN B 1 14 ? -21.516 -4.148 -29.297 1 30.98 14 ASN B CA 1
ATOM 1257 C C . ASN B 1 14 ? -20.5 -3.014 -29.234 1 30.98 14 ASN B C 1
ATOM 1259 O O . ASN B 1 14 ? -19.672 -2.861 -30.141 1 30.98 14 ASN B O 1
ATOM 1263 N N . LEU B 1 15 ? -20.859 -1.866 -28.828 1 34.69 15 LEU B N 1
ATOM 1264 C CA . LEU B 1 15 ? -19.719 -0.968 -28.906 1 34.69 15 LEU B CA 1
ATOM 1265 C C . LEU B 1 15 ? -18.438 -1.684 -28.5 1 34.69 15 LEU B C 1
ATOM 1267 O O . LEU B 1 15 ? -18.297 -2.121 -27.359 1 34.69 15 LEU B O 1
ATOM 1271 N N . HIS B 1 16 ? -17.922 -2.463 -29.375 1 31.38 16 HIS B N 1
ATOM 1272 C CA . HIS B 1 16 ? -16.781 -3.381 -29.422 1 31.38 16 HIS B CA 1
ATOM 1273 C C . HIS B 1 16 ? -15.562 -2.777 -28.75 1 31.38 16 HIS B C 1
ATOM 1275 O O . HIS B 1 16 ? -15.086 -1.71 -29.141 1 31.38 16 HIS B O 1
ATOM 1281 N N . PHE B 1 17 ? -15.516 -2.543 -27.484 1 37.72 17 PHE B N 1
ATOM 1282 C CA . PHE B 1 17 ? -14.156 -2.322 -27.016 1 37.72 17 PHE B CA 1
ATOM 1283 C C . PHE B 1 17 ? -13.156 -3.092 -27.859 1 37.72 17 PHE B C 1
ATOM 1285 O O . PHE B 1 17 ? -13.391 -4.246 -28.219 1 37.72 17 PHE B O 1
ATOM 1292 N N . GLY B 1 18 ? -12.656 -2.43 -29 1 36.91 18 GLY B N 1
ATOM 1293 C CA . GLY B 1 18 ? -11.695 -3.084 -29.875 1 36.91 18 GLY B CA 1
ATOM 1294 C C . GLY B 1 18 ? -10.938 -4.211 -29.203 1 36.91 18 GLY B C 1
ATOM 1295 O O . GLY B 1 18 ? -11.031 -4.387 -27.984 1 36.91 18 GLY B O 1
ATOM 1296 N N . PRO B 1 19 ? -10.445 -5.207 -29.984 1 37.12 19 PRO B N 1
ATOM 1297 C CA . PRO B 1 19 ? -9.625 -6.285 -29.422 1 37.12 19 PRO B CA 1
ATOM 1298 C C . PRO B 1 19 ? -8.758 -5.82 -28.25 1 37.12 19 PRO B C 1
ATOM 1300 O O . PRO B 1 19 ? -8.32 -4.668 -28.234 1 37.12 19 PRO B O 1
ATOM 1303 N N . ARG B 1 20 ? -9.055 -6.133 -27.078 1 41.47 20 ARG B N 1
ATOM 1304 C CA . ARG B 1 20 ? -8.102 -5.898 -26 1 41.47 20 ARG B CA 1
ATOM 1305 C C . ARG B 1 20 ? -6.672 -5.902 -26.531 1 41.47 20 ARG B C 1
ATOM 1307 O O . ARG B 1 20 ? -6.277 -6.812 -27.266 1 41.47 20 ARG B O 1
ATOM 1314 N N . TRP B 1 21 ? -6.07 -4.77 -26.875 1 41.56 21 TRP B N 1
ATOM 1315 C CA . TRP B 1 21 ? -4.668 -4.676 -27.266 1 41.56 21 TRP B CA 1
ATOM 1316 C C . TRP B 1 21 ? -3.867 -5.855 -26.703 1 41.56 21 TRP B C 1
ATOM 1318 O O . TRP B 1 21 ? -3.83 -6.07 -25.5 1 41.56 21 TRP B O 1
ATOM 1328 N N . ASN B 1 22 ? -3.926 -7.012 -27.391 1 40.84 22 ASN B N 1
ATOM 1329 C CA . ASN B 1 22 ? -2.953 -8.07 -27.125 1 40.84 22 ASN B CA 1
ATOM 1330 C C . ASN B 1 22 ? -1.562 -7.5 -26.859 1 40.84 22 ASN B C 1
ATOM 1332 O O . ASN B 1 22 ? -0.831 -7.18 -27.797 1 40.84 22 ASN B O 1
ATOM 1336 N N . HIS B 1 23 ? -1.482 -6.531 -26.047 1 48.56 23 HIS B N 1
ATOM 1337 C CA . HIS B 1 23 ? -0.099 -6.168 -25.75 1 48.56 23 HIS B CA 1
ATOM 1338 C C . HIS B 1 23 ? 0.766 -7.41 -25.562 1 48.56 23 HIS B C 1
ATOM 1340 O O . HIS B 1 23 ? 0.29 -8.438 -25.078 1 48.56 23 HIS B O 1
ATOM 1346 N N . PHE B 1 24 ? 1.591 -7.641 -26.625 1 49.19 24 PHE B N 1
ATOM 1347 C CA . PHE B 1 24 ? 2.58 -8.711 -26.531 1 49.19 24 PHE B CA 1
ATOM 1348 C C . PHE B 1 24 ? 3.137 -8.797 -25.109 1 49.19 24 PHE B C 1
ATOM 1350 O O . PHE B 1 24 ? 3.994 -8.008 -24.719 1 49.19 24 PHE B O 1
ATOM 1357 N N . ARG B 1 25 ? 2.264 -9.227 -24.328 1 58.28 25 ARG B N 1
ATOM 1358 C CA . ARG B 1 25 ? 2.76 -9.609 -23 1 58.28 25 ARG B CA 1
ATOM 1359 C C . ARG B 1 25 ? 3.758 -10.758 -23.109 1 58.28 25 ARG B C 1
ATOM 1361 O O . ARG B 1 25 ? 3.746 -11.516 -24.078 1 58.28 25 ARG B O 1
ATOM 1368 N N . ASN B 1 26 ? 4.91 -10.484 -22.469 1 60.66 26 ASN B N 1
ATOM 1369 C CA . ASN B 1 26 ? 5.762 -11.664 -22.359 1 60.66 26 ASN B CA 1
ATOM 1370 C C . ASN B 1 26 ? 4.984 -12.867 -21.828 1 60.66 26 ASN B C 1
ATOM 1372 O O . ASN B 1 26 ? 4.941 -13.109 -20.625 1 60.66 26 ASN B O 1
ATOM 1376 N N . LYS B 1 27 ? 4.277 -13.438 -22.688 1 64.81 27 LYS B N 1
ATOM 1377 C CA . LYS B 1 27 ? 3.387 -14.555 -22.375 1 64.81 27 LYS B CA 1
ATOM 1378 C C . LYS B 1 27 ? 4.113 -15.625 -21.562 1 64.81 27 LYS B C 1
ATOM 1380 O O . LYS B 1 27 ? 5.25 -15.984 -21.875 1 64.81 27 LYS B O 1
ATOM 1385 N N . ASN B 1 28 ? 3.58 -15.938 -20.469 1 66.81 28 ASN B N 1
ATOM 1386 C CA . ASN B 1 28 ? 3.941 -17.062 -19.625 1 66.81 28 ASN B CA 1
ATOM 1387 C C . ASN B 1 28 ? 5.238 -16.812 -18.859 1 66.81 28 ASN B C 1
ATOM 1389 O O . ASN B 1 28 ? 5.91 -17.75 -18.438 1 66.81 28 ASN B O 1
ATOM 1393 N N . TYR B 1 29 ? 5.684 -15.617 -18.922 1 73.62 29 TYR B N 1
ATOM 1394 C CA . TYR B 1 29 ? 6.895 -15.32 -18.172 1 73.62 29 TYR B CA 1
ATOM 1395 C C . TYR B 1 29 ? 6.738 -15.727 -16.719 1 73.62 29 TYR B C 1
ATOM 1397 O O . TYR B 1 29 ? 7.633 -16.359 -16.141 1 73.62 29 TYR B O 1
ATOM 1405 N N . PHE B 1 30 ? 5.633 -15.375 -16.203 1 75.25 30 PHE B N 1
ATOM 1406 C CA . PHE B 1 30 ? 5.363 -15.734 -14.82 1 75.25 30 PHE B CA 1
ATOM 1407 C C . PHE B 1 30 ? 5.43 -17.25 -14.633 1 75.25 30 PHE B C 1
ATOM 1409 O O . PHE B 1 30 ? 6.188 -17.734 -13.789 1 75.25 30 PHE B O 1
ATOM 1416 N N . GLU B 1 31 ? 4.719 -17.969 -15.43 1 71.81 31 GLU B N 1
ATOM 1417 C CA . GLU B 1 31 ? 4.609 -19.422 -15.289 1 71.81 31 GLU B CA 1
ATOM 1418 C C . GLU B 1 31 ? 5.91 -20.109 -15.695 1 71.81 31 GLU B C 1
ATOM 1420 O O . GLU B 1 31 ? 6.309 -21.109 -15.078 1 71.81 31 GLU B O 1
ATOM 1425 N N . SER B 1 32 ? 6.488 -19.547 -16.656 1 75.5 32 SER B N 1
ATOM 1426 C CA . SER B 1 32 ? 7.652 -20.234 -17.219 1 75.5 32 SER B CA 1
ATOM 1427 C C . SER B 1 32 ? 8.938 -19.797 -16.516 1 75.5 32 SER B C 1
ATOM 1429 O O . SER B 1 32 ? 9.906 -20.547 -16.453 1 75.5 32 SER B O 1
ATOM 1431 N N . THR B 1 33 ? 8.914 -18.641 -15.969 1 78.81 33 THR B N 1
ATOM 1432 C CA . THR B 1 33 ? 10.172 -18.109 -15.445 1 78.81 33 THR B CA 1
ATOM 1433 C C . THR B 1 33 ? 10.086 -17.906 -13.938 1 78.81 33 THR B C 1
ATOM 1435 O O . THR B 1 33 ? 10.82 -18.531 -13.172 1 78.81 33 THR B O 1
ATOM 1438 N N . ILE B 1 34 ? 9.102 -17.203 -13.469 1 79.88 34 ILE B N 1
ATOM 1439 C CA . ILE B 1 34 ? 9.086 -16.781 -12.07 1 79.88 34 ILE B CA 1
ATOM 1440 C C . ILE B 1 34 ? 8.828 -17.984 -11.172 1 79.88 34 ILE B C 1
ATOM 1442 O O . ILE B 1 34 ? 9.484 -18.156 -10.141 1 79.88 34 ILE B O 1
ATOM 1446 N N . LEU B 1 35 ? 8.016 -18.938 -11.625 1 81.25 35 LEU B N 1
ATOM 1447 C CA . LEU B 1 35 ? 7.695 -20.109 -10.812 1 81.25 35 LEU B CA 1
ATOM 1448 C C . LEU B 1 35 ? 8.859 -21.078 -10.789 1 81.25 35 LEU B C 1
ATOM 1450 O O . LEU B 1 35 ? 8.898 -22 -9.961 1 81.25 35 LEU B O 1
ATOM 1454 N N . ARG B 1 36 ? 9.875 -20.781 -11.664 1 83 36 ARG B N 1
ATOM 1455 C CA . ARG B 1 36 ? 11.008 -21.688 -11.758 1 83 36 ARG B CA 1
ATOM 1456 C C . ARG B 1 36 ? 12.281 -21.047 -11.219 1 83 36 ARG B C 1
ATOM 1458 O O . ARG B 1 36 ? 13.375 -21.578 -11.398 1 83 36 ARG B O 1
ATOM 1465 N N . TYR B 1 37 ? 12.125 -20 -10.602 1 87.44 37 TYR B N 1
ATOM 1466 C CA . TYR B 1 37 ? 13.273 -19.328 -10.008 1 87.44 37 TYR B CA 1
ATOM 1467 C C . TYR B 1 37 ? 13.953 -20.219 -8.977 1 87.44 37 TYR B C 1
ATOM 1469 O O . TYR B 1 37 ? 13.289 -20.922 -8.219 1 87.44 37 TYR B O 1
ATOM 1477 N N . ASP B 1 38 ? 15.281 -20.172 -9.031 1 91.88 38 ASP B N 1
ATOM 1478 C CA . ASP B 1 38 ? 16.016 -20.656 -7.867 1 91.88 38 ASP B CA 1
ATOM 1479 C C . ASP B 1 38 ? 15.672 -19.844 -6.625 1 91.88 38 ASP B C 1
ATOM 1481 O O . ASP B 1 38 ? 15.359 -18.641 -6.719 1 91.88 38 ASP B O 1
ATOM 1485 N N . PRO B 1 39 ? 15.719 -20.5 -5.473 1 91.56 39 PRO B N 1
ATOM 1486 C CA . PRO B 1 39 ? 15.336 -19.828 -4.227 1 91.56 39 PRO B CA 1
ATOM 1487 C C . PRO B 1 39 ? 16.047 -18.484 -4.039 1 91.56 39 PRO B C 1
ATOM 1489 O O . PRO B 1 39 ? 15.445 -17.516 -3.551 1 91.56 39 PRO B O 1
ATOM 1492 N N . GLU B 1 40 ? 17.266 -18.391 -4.406 1 92.56 40 GLU B N 1
ATOM 1493 C CA . GLU B 1 40 ? 18.016 -17.156 -4.234 1 92.56 40 GLU B CA 1
ATOM 1494 C C . GLU B 1 40 ? 17.531 -16.062 -5.191 1 92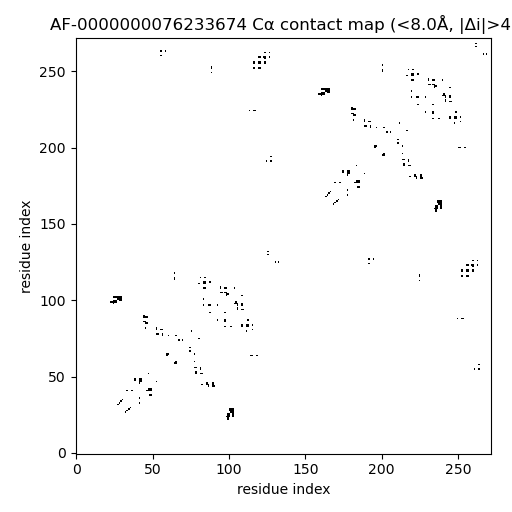.56 40 GLU B C 1
ATOM 1496 O O . GLU B 1 40 ? 17.438 -14.898 -4.82 1 92.56 40 GLU B O 1
ATOM 1501 N N . VAL B 1 41 ? 17.312 -16.516 -6.383 1 90.44 41 VAL B N 1
ATOM 1502 C CA . VAL B 1 41 ? 16.812 -15.586 -7.387 1 90.44 41 VAL B CA 1
ATOM 1503 C C . VAL B 1 41 ? 15.43 -15.078 -6.969 1 90.44 41 VAL B C 1
ATOM 1505 O O . VAL B 1 41 ? 15.148 -13.883 -7.062 1 90.44 41 VAL B O 1
ATOM 1508 N N . PHE B 1 42 ? 14.586 -15.969 -6.5 1 93.81 42 PHE B N 1
ATOM 1509 C CA . PHE B 1 42 ? 13.258 -15.609 -6.023 1 93.81 42 PHE B CA 1
ATOM 1510 C C . PHE B 1 42 ? 13.344 -14.555 -4.926 1 93.81 42 PHE B C 1
ATOM 1512 O O . PHE B 1 42 ? 12.672 -13.523 -4.992 1 93.81 42 PHE B O 1
ATOM 1519 N N . ARG B 1 43 ? 14.188 -14.781 -3.979 1 92.81 43 ARG B N 1
ATOM 1520 C CA . ARG B 1 43 ? 14.32 -13.883 -2.834 1 92.81 43 ARG B CA 1
ATOM 1521 C C . ARG B 1 43 ? 14.844 -12.516 -3.266 1 92.81 43 ARG B C 1
ATOM 1523 O O . ARG B 1 43 ? 14.445 -11.492 -2.709 1 92.81 43 ARG B O 1
ATOM 1530 N N . ARG B 1 44 ? 15.688 -12.5 -4.273 1 91.62 44 ARG B N 1
ATOM 1531 C CA . ARG B 1 44 ? 16.234 -11.242 -4.77 1 91.62 44 ARG B CA 1
ATOM 1532 C C . ARG B 1 44 ? 15.148 -10.375 -5.383 1 91.62 44 ARG B C 1
ATOM 1534 O O . ARG B 1 44 ? 15.172 -9.148 -5.246 1 91.62 44 ARG B O 1
ATOM 1541 N N . HIS B 1 45 ? 14.203 -11 -6.027 1 90.5 45 HIS B N 1
ATOM 1542 C CA . HIS B 1 45 ? 13.148 -10.258 -6.723 1 90.5 45 HIS B CA 1
ATOM 1543 C C . HIS B 1 45 ? 12.023 -9.875 -5.766 1 90.5 45 HIS B C 1
ATOM 1545 O O . HIS B 1 45 ? 11.461 -8.781 -5.879 1 90.5 45 HIS B O 1
ATOM 1551 N N . PHE B 1 46 ? 11.688 -10.703 -4.793 1 93.81 46 PHE B N 1
ATOM 1552 C CA . PHE B 1 46 ? 10.477 -10.5 -3.998 1 93.81 46 PHE B CA 1
ATOM 1553 C C . PHE B 1 46 ? 10.828 -10.086 -2.574 1 93.81 46 PHE B C 1
ATOM 1555 O O . PHE B 1 46 ? 9.961 -9.641 -1.817 1 93.81 46 PHE B O 1
ATOM 1562 N N . ARG B 1 47 ? 12.039 -10.258 -2.113 1 94.5 47 ARG B N 1
ATOM 1563 C CA . ARG B 1 47 ? 12.578 -9.906 -0.806 1 94.5 47 ARG B CA 1
ATOM 1564 C C . ARG B 1 47 ? 12.078 -10.859 0.272 1 94.5 47 ARG B C 1
ATOM 1566 O O . ARG B 1 47 ? 12.336 -10.648 1.46 1 94.5 47 ARG B O 1
ATOM 1573 N N . PHE B 1 48 ? 11.258 -11.836 -0.154 1 93.81 48 PHE B N 1
ATOM 1574 C CA . PHE B 1 48 ? 10.781 -12.938 0.673 1 93.81 48 PHE B CA 1
ATOM 1575 C C . PHE B 1 48 ? 11.062 -14.281 -0.001 1 93.81 48 PHE B C 1
ATOM 1577 O O . PHE B 1 48 ? 11.211 -14.344 -1.224 1 93.81 48 PHE B O 1
ATOM 1584 N N . THR B 1 49 ? 11.242 -15.344 0.775 1 93.06 49 THR B N 1
ATOM 1585 C CA . THR B 1 49 ? 11.352 -16.688 0.202 1 93.06 49 THR B CA 1
ATOM 1586 C C . THR B 1 49 ? 10 -17.156 -0.319 1 93.06 49 THR B C 1
ATOM 1588 O O . THR B 1 49 ? 8.953 -16.609 0.057 1 93.06 49 THR B O 1
ATOM 1591 N N . GLU B 1 50 ? 10.078 -18.141 -1.154 1 94.12 50 GLU B N 1
ATOM 1592 C CA . GLU B 1 50 ? 8.844 -18.734 -1.661 1 94.12 50 GLU B CA 1
ATOM 1593 C C . GLU B 1 50 ? 7.965 -19.234 -0.521 1 94.12 50 GLU B C 1
ATOM 1595 O O . GLU B 1 50 ? 6.742 -19.094 -0.554 1 94.12 50 GLU B O 1
ATOM 1600 N N . THR B 1 51 ? 8.594 -19.938 0.434 1 93.44 51 THR B N 1
ATOM 1601 C CA . THR B 1 51 ? 7.859 -20.438 1.594 1 93.44 51 THR B CA 1
ATOM 1602 C C . THR B 1 51 ? 7.172 -19.297 2.334 1 93.44 51 THR B C 1
ATOM 1604 O O . THR B 1 51 ? 6.012 -19.406 2.729 1 93.44 51 THR B O 1
ATOM 1607 N N . ASN B 1 52 ? 7.828 -18.125 2.533 1 94.25 52 ASN B N 1
ATOM 1608 C CA . ASN B 1 52 ? 7.25 -16.969 3.193 1 94.25 52 ASN B CA 1
ATOM 1609 C C . ASN B 1 52 ? 6.062 -16.406 2.412 1 94.25 52 ASN B C 1
ATOM 1611 O O . ASN B 1 52 ? 5.035 -16.062 2.998 1 94.25 52 ASN B O 1
ATOM 1615 N N . THR B 1 53 ? 6.191 -16.359 1.055 1 96.25 53 THR B N 1
ATOM 1616 C CA . THR B 1 53 ? 5.109 -15.781 0.263 1 96.25 53 THR B CA 1
ATOM 1617 C C . THR B 1 53 ? 3.879 -16.688 0.292 1 96.25 53 THR B C 1
ATOM 1619 O O . THR B 1 53 ? 2.746 -16.203 0.291 1 96.25 53 THR B O 1
ATOM 1622 N N . LYS B 1 54 ? 4.07 -17.953 0.334 1 95.25 54 LYS B N 1
ATOM 1623 C CA . LYS B 1 54 ? 2.955 -18.891 0.495 1 95.25 54 LYS B CA 1
ATOM 1624 C C . LYS B 1 54 ? 2.303 -18.734 1.865 1 95.25 54 LYS B C 1
ATOM 1626 O O . LYS B 1 54 ? 1.077 -18.781 1.985 1 95.25 54 LYS B O 1
ATOM 1631 N N . THR B 1 55 ? 3.139 -18.547 2.889 1 95 55 THR B N 1
ATOM 1632 C CA . THR B 1 55 ? 2.617 -18.312 4.23 1 95 55 THR B CA 1
ATOM 1633 C C . THR B 1 55 ? 1.812 -17.016 4.273 1 95 55 THR B C 1
ATOM 1635 O O . THR B 1 55 ? 0.728 -16.969 4.859 1 95 55 THR B O 1
ATOM 1638 N N . ILE B 1 56 ? 2.314 -15.953 3.682 1 95.94 56 ILE B N 1
ATOM 1639 C CA . ILE B 1 56 ? 1.604 -14.68 3.592 1 95.94 56 ILE B CA 1
ATOM 1640 C C . ILE B 1 56 ? 0.264 -14.891 2.891 1 95.94 56 ILE B C 1
ATOM 1642 O O . ILE B 1 56 ? -0.772 -14.414 3.369 1 95.94 56 ILE B O 1
ATOM 1646 N N . THR B 1 57 ? 0.297 -15.617 1.798 1 96.81 57 THR B N 1
ATOM 1647 C CA . THR B 1 57 ? -0.912 -15.891 1.028 1 96.81 57 THR B CA 1
ATOM 1648 C C . THR B 1 57 ? -1.96 -16.578 1.895 1 96.81 57 THR B C 1
ATOM 1650 O O . THR B 1 57 ? -3.135 -16.203 1.877 1 96.81 57 THR B O 1
ATOM 1653 N N . ARG B 1 58 ? -1.482 -17.578 2.631 1 94.94 58 ARG B N 1
ATOM 1654 C CA . ARG B 1 58 ? -2.396 -18.328 3.496 1 94.94 58 ARG B CA 1
ATOM 1655 C C . ARG B 1 58 ? -3.008 -17.406 4.555 1 94.94 58 ARG B C 1
ATOM 1657 O O . ARG B 1 58 ? -4.203 -17.5 4.84 1 94.94 58 ARG B O 1
ATOM 1664 N N . LYS B 1 59 ? -2.232 -16.547 5.125 1 92.62 59 LYS B N 1
ATOM 1665 C CA . LYS B 1 59 ? -2.717 -15.633 6.152 1 92.62 59 LYS B CA 1
ATOM 1666 C C . LYS B 1 59 ? -3.703 -14.625 5.57 1 92.62 59 LYS B C 1
ATOM 1668 O O . LYS B 1 59 ? -4.719 -14.312 6.191 1 92.62 59 LYS B O 1
ATOM 1673 N N . LEU B 1 60 ? -3.477 -14.109 4.398 1 95.12 60 LEU B N 1
ATOM 1674 C CA . LEU B 1 60 ? -4.367 -13.156 3.746 1 95.12 60 LEU B CA 1
ATOM 1675 C C . LEU B 1 60 ? -5.68 -13.82 3.348 1 95.12 60 LEU B C 1
ATOM 1677 O O . LEU B 1 60 ? -6.734 -13.188 3.371 1 95.12 60 LEU B O 1
ATOM 1681 N N . LEU B 1 61 ? -5.574 -15.086 2.955 1 94 61 LEU B N 1
ATOM 1682 C CA . LEU B 1 61 ? -6.785 -15.844 2.67 1 94 61 LEU B CA 1
ATOM 1683 C C . LEU B 1 61 ? -7.684 -15.914 3.9 1 94 61 LEU B C 1
ATOM 1685 O O . LEU B 1 61 ? -8.906 -15.766 3.791 1 94 61 LEU B O 1
ATOM 1689 N N . LYS B 1 62 ? -7.059 -16.078 5.043 1 91.5 62 LYS B N 1
ATOM 1690 C CA . LYS B 1 62 ? -7.797 -16.234 6.293 1 91.5 62 LYS B CA 1
ATOM 1691 C C . LYS B 1 62 ? -8.516 -14.945 6.668 1 91.5 62 LYS B C 1
ATOM 1693 O O . LYS B 1 62 ? -9.594 -14.977 7.273 1 91.5 62 LYS B O 1
ATOM 1698 N N . VAL B 1 63 ? -7.977 -13.844 6.219 1 89.69 63 VAL B N 1
ATOM 1699 C CA . VAL B 1 63 ? -8.594 -12.578 6.609 1 89.69 63 VAL B CA 1
ATOM 1700 C C . VAL B 1 63 ? -9.492 -12.07 5.484 1 89.69 63 VAL B C 1
ATOM 1702 O O . VAL B 1 63 ? -9.969 -10.938 5.527 1 89.69 63 VAL B O 1
ATOM 1705 N N . GLY B 1 64 ? -9.68 -12.781 4.406 1 91.06 64 GLY B N 1
ATOM 1706 C CA . GLY B 1 64 ? -10.633 -12.461 3.355 1 91.06 64 GLY B CA 1
ATOM 1707 C C . GLY B 1 64 ? -10.117 -11.422 2.377 1 91.06 64 GLY B C 1
ATOM 1708 O O . GLY B 1 64 ? -10.891 -10.625 1.845 1 91.06 64 GLY B O 1
ATOM 1709 N N . ALA B 1 65 ? -8.859 -11.414 2.123 1 93.19 65 ALA B N 1
ATOM 1710 C CA . ALA B 1 65 ? -8.258 -10.383 1.282 1 93.19 65 ALA B CA 1
ATOM 1711 C C . ALA B 1 65 ? -8.57 -10.625 -0.192 1 93.19 65 ALA B C 1
ATOM 1713 O O . ALA B 1 65 ? -8.391 -9.734 -1.025 1 93.19 65 ALA B O 1
ATOM 1714 N N . PHE B 1 66 ? -9.078 -11.773 -0.55 1 93 66 PHE B N 1
ATOM 1715 C CA . PHE B 1 66 ? -9.258 -12.094 -1.961 1 93 66 PHE B CA 1
ATOM 1716 C C . PHE B 1 66 ? -10.719 -12.406 -2.266 1 93 66 PHE B C 1
ATOM 1718 O O . PHE B 1 66 ? -11.414 -12.992 -1.436 1 93 66 PHE B O 1
ATOM 1725 N N . THR B 1 67 ? -11.109 -11.805 -3.35 1 77.81 67 THR B N 1
ATOM 1726 C CA . THR B 1 67 ? -12.492 -12.023 -3.783 1 77.81 67 THR B CA 1
ATOM 1727 C C . THR B 1 67 ? -12.602 -13.32 -4.574 1 77.81 67 THR B C 1
ATOM 1729 O O . THR B 1 67 ? -11.688 -13.688 -5.316 1 77.81 67 THR B O 1
ATOM 1732 N N . VAL B 1 68 ? -13.508 -14.141 -4.301 1 61.31 68 VAL B N 1
ATOM 1733 C CA . VAL B 1 68 ? -13.766 -15.375 -5.027 1 61.31 68 VAL B CA 1
ATOM 1734 C C . VAL B 1 68 ? -14.781 -15.117 -6.141 1 61.31 68 VAL B C 1
ATOM 1736 O O . VAL B 1 68 ? -15.109 -16.016 -6.91 1 61.31 68 VAL B O 1
ATOM 1739 N N . LYS B 1 69 ? -15.234 -13.875 -6.387 1 58.31 69 LYS B N 1
ATOM 1740 C CA . LYS B 1 69 ? -16.375 -13.82 -7.301 1 58.31 69 LYS B CA 1
ATOM 1741 C C . LYS B 1 69 ? -15.906 -13.719 -8.75 1 58.31 69 LYS B C 1
ATOM 1743 O O . LYS B 1 69 ? -15.094 -12.852 -9.086 1 58.31 69 LYS B O 1
ATOM 1748 N N . GLY B 1 70 ? -15.797 -14.766 -9.43 1 51.16 70 GLY B N 1
ATOM 1749 C CA . GLY B 1 70 ? -15.359 -14.672 -10.812 1 51.16 70 GLY B CA 1
ATOM 1750 C C . GLY B 1 70 ? -16.469 -14.234 -11.758 1 51.16 70 GLY B C 1
ATOM 1751 O O . GLY B 1 70 ? -17.625 -14.625 -11.594 1 51.16 70 GLY B O 1
ATOM 1752 N N . SER B 1 71 ? -16.516 -13.023 -12.297 1 50.69 71 SER B N 1
ATOM 1753 C CA . SER B 1 71 ? -17.344 -12.617 -13.43 1 50.69 71 SER B CA 1
ATOM 1754 C C . SER B 1 71 ? -17.109 -13.531 -14.633 1 50.69 71 SER B C 1
ATOM 1756 O O . SER B 1 71 ? -17.469 -13.172 -15.758 1 50.69 71 SER B O 1
ATOM 1758 N N . GLY B 1 72 ? -16.812 -14.773 -14.562 1 56.5 72 GLY B N 1
ATOM 1759 C CA . GLY B 1 72 ? -16.578 -15.664 -15.688 1 56.5 72 GLY B CA 1
ATOM 1760 C C . GLY B 1 72 ? -15.148 -15.602 -16.203 1 56.5 72 GLY B C 1
ATOM 1761 O O . GLY B 1 72 ? -14.75 -16.406 -17.047 1 56.5 72 GLY B O 1
ATOM 1762 N N . ARG B 1 73 ? -14.422 -14.531 -15.867 1 58.81 73 ARG B N 1
ATOM 1763 C CA . ARG B 1 73 ? -13.023 -14.453 -16.266 1 58.81 73 ARG B CA 1
ATOM 1764 C C . ARG B 1 73 ? -12.133 -15.188 -15.273 1 58.81 73 ARG B C 1
ATOM 1766 O O . ARG B 1 73 ? -12.469 -15.305 -14.094 1 58.81 73 ARG B O 1
ATOM 1773 N N . GLU B 1 74 ? -11.211 -15.688 -15.922 1 65.06 74 GLU B N 1
ATOM 1774 C CA . GLU B 1 74 ? -10.258 -16.391 -15.078 1 65.06 74 GLU B CA 1
ATOM 1775 C C . GLU B 1 74 ? -9.727 -15.492 -13.961 1 65.06 74 GLU B C 1
ATOM 1777 O O . GLU B 1 74 ? -9.25 -14.383 -14.227 1 65.06 74 GLU B O 1
ATOM 1782 N N . ILE B 1 75 ? -9.984 -15.844 -12.828 1 80.62 75 ILE B N 1
ATOM 1783 C CA . ILE B 1 75 ? -9.586 -15.109 -11.633 1 80.62 75 ILE B CA 1
ATOM 1784 C C . ILE B 1 75 ? -8.102 -15.344 -11.352 1 80.62 75 ILE B C 1
ATOM 1786 O O . ILE B 1 75 ? -7.598 -16.453 -11.523 1 80.62 75 ILE B O 1
ATOM 1790 N N . ILE B 1 76 ? -7.285 -14.289 -11.18 1 91.44 76 ILE B N 1
ATOM 1791 C CA . ILE B 1 76 ? -5.895 -14.414 -10.758 1 91.44 76 ILE B CA 1
ATOM 1792 C C . ILE B 1 76 ? -5.84 -15.078 -9.383 1 91.44 76 ILE B C 1
ATOM 1794 O O . ILE B 1 76 ? -6.43 -14.586 -8.422 1 91.44 76 ILE B O 1
ATOM 1798 N N . PRO B 1 77 ? -5.133 -16.234 -9.398 1 92.19 77 PRO B N 1
ATOM 1799 C CA . PRO B 1 77 ? -5.074 -16.922 -8.109 1 92.19 77 PRO B CA 1
ATOM 1800 C C . PRO B 1 77 ? -4.484 -16.047 -7 1 92.19 77 PRO B C 1
ATOM 1802 O O . PRO B 1 77 ? -3.646 -15.188 -7.266 1 92.19 77 PRO B O 1
ATOM 1805 N N . PRO B 1 78 ? -4.801 -16.328 -5.805 1 95.69 78 PRO B N 1
ATOM 1806 C CA . PRO B 1 78 ? -4.367 -15.516 -4.668 1 95.69 78 PRO B CA 1
ATOM 1807 C C . PRO B 1 78 ? -2.85 -15.398 -4.566 1 95.69 78 PRO B C 1
ATOM 1809 O O . PRO B 1 78 ? -2.322 -14.305 -4.355 1 95.69 78 PRO B O 1
ATOM 1812 N N . HIS B 1 79 ? -2.166 -16.5 -4.734 1 95.56 79 HIS B N 1
ATOM 1813 C CA . HIS B 1 79 ? -0.713 -16.453 -4.609 1 95.56 79 HIS B CA 1
ATOM 1814 C C . HIS B 1 79 ? -0.09 -15.578 -5.688 1 95.56 79 HIS B C 1
ATOM 1816 O O . HIS B 1 79 ? 0.882 -14.867 -5.43 1 95.56 79 HIS B O 1
ATOM 1822 N N . LYS B 1 80 ? -0.564 -15.664 -6.887 1 94.88 80 LYS B N 1
ATOM 1823 C CA . LYS B 1 80 ? -0.085 -14.789 -7.953 1 94.88 80 LYS B CA 1
ATOM 1824 C C . LYS B 1 80 ? -0.354 -13.32 -7.625 1 94.88 80 LYS B C 1
ATOM 1826 O O . LYS B 1 80 ? 0.458 -12.453 -7.941 1 94.88 80 LYS B O 1
ATOM 1831 N N . GLN B 1 81 ? -1.479 -13.023 -7.012 1 97.25 81 GLN B N 1
ATOM 1832 C CA . GLN B 1 81 ? -1.771 -11.656 -6.59 1 97.25 81 GLN B CA 1
ATOM 1833 C C . GLN B 1 81 ? -0.754 -11.172 -5.559 1 97.25 81 GLN B C 1
ATOM 1835 O O . GLN B 1 81 ? -0.292 -10.031 -5.629 1 97.25 81 GLN B O 1
ATOM 1840 N N . VAL B 1 82 ? -0.392 -12 -4.648 1 97.69 82 VAL B N 1
ATOM 1841 C CA . VAL B 1 82 ? 0.612 -11.664 -3.643 1 97.69 82 VAL B CA 1
ATOM 1842 C C . VAL B 1 82 ? 1.957 -11.406 -4.316 1 97.69 82 VAL B C 1
ATOM 1844 O O . VAL B 1 82 ? 2.656 -10.453 -3.979 1 97.69 82 VAL B O 1
ATOM 1847 N N . LEU B 1 83 ? 2.314 -12.266 -5.277 1 97.31 83 LEU B N 1
ATOM 1848 C CA . LEU B 1 83 ? 3.592 -12.117 -5.965 1 97.31 83 LEU B CA 1
ATOM 1849 C C . LEU B 1 83 ? 3.623 -10.82 -6.773 1 97.31 83 LEU B C 1
ATOM 1851 O O . LEU B 1 83 ? 4.645 -10.133 -6.809 1 97.31 83 LEU B O 1
ATOM 1855 N N . ILE B 1 84 ? 2.529 -10.484 -7.398 1 97.12 84 ILE B N 1
ATOM 1856 C CA . ILE B 1 84 ? 2.41 -9.211 -8.109 1 97.12 84 ILE B CA 1
ATOM 1857 C C . ILE B 1 84 ? 2.643 -8.055 -7.145 1 97.12 84 ILE B C 1
ATOM 1859 O O . ILE B 1 84 ? 3.43 -7.148 -7.43 1 97.12 84 ILE B O 1
ATOM 1863 N N . TYR B 1 85 ? 1.995 -8.094 -6.055 1 98.12 85 TYR B N 1
ATOM 1864 C CA . TYR B 1 85 ? 2.09 -7.035 -5.051 1 98.12 85 TYR B CA 1
ATOM 1865 C C . TYR B 1 85 ? 3.516 -6.906 -4.527 1 98.12 85 TYR B C 1
ATOM 1867 O O . TYR B 1 85 ? 4.062 -5.805 -4.465 1 98.12 85 TYR B O 1
ATOM 1875 N N . LEU B 1 86 ? 4.125 -7.977 -4.168 1 97.19 86 LEU B N 1
ATOM 1876 C CA . LEU B 1 86 ? 5.473 -7.949 -3.609 1 97.19 86 LEU B CA 1
ATOM 1877 C C . LEU B 1 86 ? 6.488 -7.504 -4.66 1 97.19 86 LEU B C 1
ATOM 1879 O O . LEU B 1 86 ? 7.473 -6.84 -4.332 1 97.19 86 LEU B O 1
ATOM 1883 N N . TRP B 1 87 ? 6.258 -7.941 -5.918 1 95.75 87 TRP B N 1
ATOM 1884 C CA . TRP B 1 87 ? 7.086 -7.438 -7.012 1 95.75 87 TRP B CA 1
ATOM 1885 C C . TRP B 1 87 ? 7 -5.918 -7.102 1 95.75 87 TRP B C 1
ATOM 1887 O O . TRP B 1 87 ? 8.023 -5.242 -7.258 1 95.75 87 TRP B O 1
ATOM 1897 N N . PHE B 1 88 ? 5.883 -5.398 -6.98 1 96.19 88 PHE B N 1
ATOM 1898 C CA . PHE B 1 88 ? 5.66 -3.957 -7.016 1 96.19 88 PHE B CA 1
ATOM 1899 C C . PHE B 1 88 ? 6.391 -3.27 -5.867 1 96.19 88 PHE B C 1
ATOM 1901 O O . PHE B 1 88 ? 7.031 -2.234 -6.066 1 96.19 88 PHE B O 1
ATOM 1908 N N . MET B 1 89 ? 6.27 -3.828 -4.715 1 95.38 89 MET B N 1
ATOM 1909 C CA . MET B 1 89 ? 6.879 -3.254 -3.516 1 95.38 89 MET B CA 1
ATOM 1910 C C . MET B 1 89 ? 8.398 -3.318 -3.596 1 95.38 89 MET B C 1
ATOM 1912 O O . MET B 1 89 ? 9.094 -2.451 -3.061 1 95.38 89 MET B O 1
ATOM 1916 N N . ALA B 1 90 ? 8.914 -4.359 -4.184 1 94.62 90 ALA B N 1
ATOM 1917 C CA . ALA B 1 90 ? 10.352 -4.609 -4.23 1 94.62 90 ALA B CA 1
ATOM 1918 C C . ALA B 1 90 ? 11.008 -3.822 -5.359 1 94.62 90 ALA B C 1
ATOM 1920 O O . ALA B 1 90 ? 12.219 -3.621 -5.363 1 94.62 90 ALA B O 1
ATOM 1921 N N . THR B 1 91 ? 10.172 -3.451 -6.246 1 89.88 91 THR B N 1
ATOM 1922 C CA . THR B 1 91 ? 10.695 -2.752 -7.414 1 89.88 91 THR B CA 1
ATOM 1923 C C . THR B 1 91 ? 9.977 -1.42 -7.617 1 89.88 91 THR B C 1
ATOM 1925 O O . THR B 1 91 ? 9.086 -1.064 -6.84 1 89.88 91 THR B O 1
ATOM 1928 N N . THR B 1 92 ? 10.32 -0.515 -8.398 1 86.12 92 THR B N 1
ATOM 1929 C CA . THR B 1 92 ? 9.641 0.729 -8.75 1 86.12 92 THR B CA 1
ATOM 1930 C C . THR B 1 92 ? 9.164 0.688 -10.203 1 86.12 92 THR B C 1
ATOM 1932 O O . THR B 1 92 ? 9.156 1.712 -10.883 1 86.12 92 THR B O 1
ATOM 1935 N N . GLU B 1 93 ? 8.789 -0.571 -10.656 1 90.31 93 GLU B N 1
ATOM 1936 C CA . GLU B 1 93 ? 8.32 -0.702 -12.031 1 90.31 93 GLU B CA 1
ATOM 1937 C C . GLU B 1 93 ? 6.883 -0.222 -12.172 1 90.31 93 GLU B C 1
ATOM 1939 O O . GLU B 1 93 ? 6.094 -0.311 -11.227 1 90.31 93 GLU B O 1
ATOM 1944 N N . THR B 1 94 ? 6.516 0.203 -13.367 1 91.69 94 THR B N 1
ATOM 1945 C CA . THR B 1 94 ? 5.172 0.696 -13.664 1 91.69 94 THR B CA 1
ATOM 1946 C C . THR B 1 94 ? 4.168 -0.453 -13.695 1 91.69 94 THR B C 1
ATOM 1948 O O . THR B 1 94 ? 4.543 -1.606 -13.914 1 91.69 94 THR B O 1
ATOM 1951 N N . HIS B 1 95 ? 2.926 -0.161 -13.5 1 94.5 95 HIS B N 1
ATOM 1952 C CA . HIS B 1 95 ? 1.854 -1.143 -13.633 1 94.5 95 HIS B CA 1
ATOM 1953 C C . HIS B 1 95 ? 1.887 -1.816 -15 1 94.5 95 HIS B C 1
ATOM 1955 O O . HIS B 1 95 ? 1.629 -3.018 -15.109 1 94.5 95 HIS B O 1
ATOM 1961 N N . ARG B 1 96 ? 2.279 -1.078 -15.984 1 93.56 96 ARG B N 1
ATOM 1962 C CA . ARG B 1 96 ? 2.336 -1.618 -17.344 1 93.56 96 ARG B CA 1
ATOM 1963 C C . ARG B 1 96 ? 3.375 -2.729 -17.438 1 93.56 96 ARG B C 1
ATOM 1965 O O . ARG B 1 96 ? 3.086 -3.812 -17.953 1 93.56 96 ARG B O 1
ATOM 1972 N N . SER B 1 97 ? 4.617 -2.486 -16.969 1 92.62 97 SER B N 1
ATOM 1973 C CA . SER B 1 97 ? 5.688 -3.477 -17 1 92.62 97 SER B CA 1
ATOM 1974 C C . SER B 1 97 ? 5.324 -4.719 -16.188 1 92.62 97 SER B C 1
ATOM 1976 O O . SER B 1 97 ? 5.598 -5.844 -16.609 1 92.62 97 SER B O 1
ATOM 1978 N N . ILE B 1 98 ? 4.68 -4.48 -15.109 1 95 98 ILE B N 1
ATOM 1979 C CA . ILE B 1 98 ? 4.293 -5.594 -14.25 1 95 98 ILE B CA 1
ATOM 1980 C C . ILE B 1 98 ? 3.203 -6.418 -14.922 1 95 98 ILE B C 1
ATOM 1982 O O . ILE B 1 98 ? 3.227 -7.652 -14.875 1 95 98 ILE B O 1
ATOM 1986 N N . SER B 1 99 ? 2.242 -5.723 -15.523 1 94.25 99 SER B N 1
ATOM 1987 C CA . SER B 1 99 ? 1.177 -6.422 -16.234 1 94.25 99 SER B CA 1
ATOM 1988 C C . SER B 1 99 ? 1.74 -7.32 -17.328 1 94.25 99 SER B C 1
ATOM 1990 O O . SER B 1 99 ? 1.276 -8.445 -17.516 1 94.25 99 SER B O 1
ATOM 1992 N N . ASP B 1 100 ? 2.775 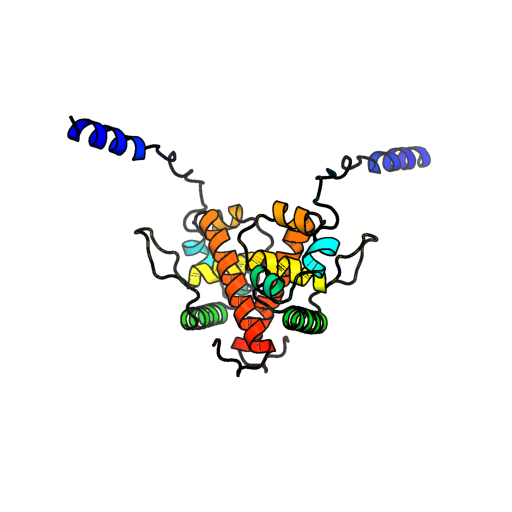-6.871 -18.016 1 90.56 100 ASP B N 1
ATOM 1993 C CA . ASP B 1 100 ? 3.439 -7.668 -19.047 1 90.56 100 ASP B CA 1
ATOM 1994 C C . ASP B 1 100 ? 4.125 -8.891 -18.438 1 90.56 100 ASP B C 1
ATOM 1996 O O . ASP B 1 100 ? 4.031 -9.992 -18.969 1 90.56 100 ASP B O 1
ATOM 2000 N N . ARG B 1 101 ? 4.711 -8.664 -17.359 1 90.62 101 ARG B N 1
ATOM 2001 C CA . ARG B 1 101 ? 5.488 -9.711 -16.703 1 90.62 101 ARG B CA 1
ATOM 2002 C C . ARG B 1 101 ? 4.582 -10.812 -16.156 1 90.62 101 ARG B C 1
ATOM 2004 O O . ARG B 1 101 ? 4.91 -11.992 -16.25 1 90.62 101 ARG B O 1
ATOM 2011 N N . PHE B 1 102 ? 3.467 -10.453 -15.648 1 93.38 102 PHE B N 1
ATOM 2012 C CA . PHE B 1 102 ? 2.602 -11.406 -14.961 1 93.38 102 PHE B CA 1
ATOM 2013 C C . PHE B 1 102 ? 1.418 -11.789 -15.844 1 93.38 102 PHE B C 1
ATOM 2015 O O . PHE B 1 102 ? 0.521 -12.516 -15.398 1 93.38 102 PHE B O 1
ATOM 2022 N N . ASP B 1 103 ? 1.394 -11.281 -17.016 1 89.81 103 ASP B N 1
ATOM 2023 C CA . ASP B 1 103 ? 0.391 -11.633 -18.016 1 89.81 103 ASP B CA 1
ATOM 2024 C C . ASP B 1 103 ? -1.021 -11.367 -17.5 1 89.81 103 ASP B C 1
ATOM 2026 O O . ASP B 1 103 ? -1.863 -12.266 -17.484 1 89.81 103 ASP B O 1
ATOM 2030 N N . CYS B 1 104 ? -1.271 -10.164 -17.188 1 90.62 104 CYS B N 1
ATOM 2031 C CA . CYS B 1 104 ? -2.582 -9.68 -16.766 1 90.62 104 CYS B CA 1
ATOM 2032 C C . CYS B 1 104 ? -2.797 -8.234 -17.188 1 90.62 104 CYS B C 1
ATOM 2034 O O . CYS B 1 104 ? -1.937 -7.645 -17.844 1 90.62 104 CYS B O 1
ATOM 2036 N N . THR B 1 105 ? -3.92 -7.773 -17 1 90.38 105 THR B N 1
ATOM 2037 C CA . THR B 1 105 ? -4.199 -6.402 -17.406 1 90.38 105 THR B CA 1
ATOM 2038 C C . THR B 1 105 ? -3.648 -5.406 -16.391 1 90.38 105 THR B C 1
ATOM 2040 O O . THR B 1 105 ? -3.574 -5.711 -15.195 1 90.38 105 THR B O 1
ATOM 2043 N N . GLU B 1 106 ? -3.303 -4.285 -16.938 1 94.69 106 GLU B N 1
ATOM 2044 C CA . GLU B 1 106 ? -2.812 -3.209 -16.078 1 94.69 106 GLU B CA 1
ATOM 2045 C C . GLU B 1 106 ? -3.83 -2.854 -15 1 94.69 106 GLU B C 1
ATOM 2047 O O . GLU B 1 106 ? -3.459 -2.578 -13.859 1 94.69 106 GLU B O 1
ATOM 2052 N N . SER B 1 107 ? -5.098 -2.824 -15.344 1 92.62 107 SER B N 1
ATOM 2053 C CA . SER B 1 107 ? -6.16 -2.504 -14.398 1 92.62 107 SER B CA 1
ATOM 2054 C C . SER B 1 107 ? -6.203 -3.512 -13.25 1 92.62 107 SER B C 1
ATOM 2056 O O . SER B 1 107 ? -6.484 -3.148 -12.109 1 92.62 107 SER B O 1
ATOM 2058 N N . SER B 1 108 ? -5.918 -4.777 -13.461 1 93.88 108 SER B N 1
ATOM 2059 C CA . SER B 1 108 ? -5.875 -5.789 -12.414 1 93.88 108 SER B CA 1
ATOM 2060 C C . SER B 1 108 ? -4.688 -5.562 -11.477 1 93.88 108 SER B C 1
ATOM 2062 O O . SER B 1 108 ? -4.793 -5.77 -10.266 1 93.88 108 SER B O 1
ATOM 2064 N N . VAL B 1 109 ? -3.516 -5.09 -12.07 1 95.31 109 VAL B N 1
ATOM 2065 C CA . VAL B 1 109 ? -2.346 -4.785 -11.258 1 95.31 109 VAL B CA 1
ATOM 2066 C C . VAL B 1 109 ? -2.682 -3.666 -10.273 1 95.31 109 VAL B C 1
ATOM 2068 O O . VAL B 1 109 ? -2.416 -3.787 -9.07 1 95.31 109 VAL B O 1
ATOM 2071 N N . GLY B 1 110 ? -3.238 -2.617 -10.789 1 95.38 110 GLY B N 1
ATOM 2072 C CA . GLY B 1 110 ? -3.645 -1.521 -9.922 1 95.38 110 GLY B CA 1
ATOM 2073 C C . GLY B 1 110 ? -4.59 -1.953 -8.82 1 95.38 110 GLY B C 1
ATOM 2074 O O . GLY B 1 110 ? -4.41 -1.578 -7.66 1 95.38 110 GLY B O 1
ATOM 2075 N N . ARG B 1 111 ? -5.504 -2.744 -9.18 1 94.5 111 ARG B N 1
ATOM 2076 C CA . ARG B 1 111 ? -6.496 -3.225 -8.219 1 94.5 111 ARG B CA 1
ATOM 2077 C C . ARG B 1 111 ? -5.844 -4.098 -7.152 1 94.5 111 ARG B C 1
ATOM 2079 O O . ARG B 1 111 ? -6.16 -3.98 -5.965 1 94.5 111 ARG B O 1
ATOM 2086 N N . ILE B 1 112 ? -5.008 -4.973 -7.5 1 96.19 112 ILE B N 1
ATOM 2087 C CA . ILE B 1 112 ? -4.312 -5.863 -6.578 1 96.19 112 ILE B CA 1
ATOM 2088 C C . ILE B 1 112 ? -3.447 -5.043 -5.625 1 96.19 112 ILE B C 1
ATOM 2090 O O . ILE B 1 112 ? -3.486 -5.246 -4.41 1 96.19 112 ILE B O 1
ATOM 2094 N N . VAL B 1 113 ? -2.686 -4.098 -6.164 1 96.81 113 VAL B N 1
ATOM 2095 C CA . VAL B 1 113 ? -1.785 -3.279 -5.359 1 96.81 113 VAL B CA 1
ATOM 2096 C C . VAL B 1 113 ? -2.592 -2.469 -4.348 1 96.81 113 VAL B C 1
ATOM 2098 O O . VAL B 1 113 ? -2.24 -2.416 -3.166 1 96.81 113 VAL B O 1
ATOM 2101 N N . TRP B 1 114 ? -3.654 -1.942 -4.77 1 95.44 114 TRP B N 1
ATOM 2102 C CA . TRP B 1 114 ? -4.512 -1.16 -3.887 1 95.44 114 TRP B CA 1
ATOM 2103 C C . TRP B 1 114 ? -5.129 -2.041 -2.807 1 95.44 114 TRP B C 1
ATOM 2105 O O . TRP B 1 114 ? -5.035 -1.731 -1.616 1 95.44 114 TRP B O 1
ATOM 2115 N N . LYS B 1 115 ? -5.656 -3.115 -3.195 1 95.94 115 LYS B N 1
ATOM 2116 C CA . LYS B 1 115 ? -6.348 -4.016 -2.275 1 95.94 115 LYS B CA 1
ATOM 2117 C C . LYS B 1 115 ? -5.387 -4.582 -1.234 1 95.94 115 LYS B C 1
ATOM 2119 O O . LYS B 1 115 ? -5.707 -4.621 -0.044 1 95.94 115 LYS B O 1
ATOM 2124 N N . LEU B 1 116 ? -4.266 -5.02 -1.667 1 97.62 116 LEU B N 1
ATOM 2125 C CA . LEU B 1 116 ? -3.328 -5.637 -0.737 1 97.62 116 LEU B CA 1
A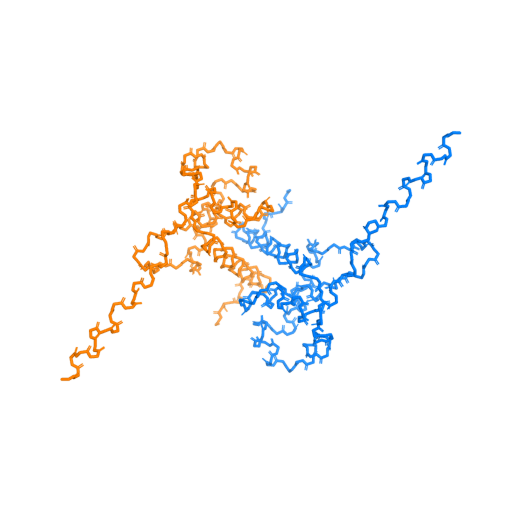TOM 2126 C C . LEU B 1 116 ? -2.658 -4.586 0.139 1 97.62 116 LEU B C 1
ATOM 2128 O O . LEU B 1 116 ? -2.412 -4.824 1.323 1 97.62 116 LEU B O 1
ATOM 2132 N N . SER B 1 117 ? -2.354 -3.33 -0.388 1 97.44 117 SER B N 1
ATOM 2133 C CA . SER B 1 117 ? -1.878 -2.23 0.446 1 97.44 117 SER B CA 1
ATOM 2134 C C . SER B 1 117 ? -2.861 -1.925 1.571 1 97.44 117 SER B C 1
ATOM 2136 O O . SER B 1 117 ? -2.461 -1.773 2.729 1 97.44 117 SER B O 1
ATOM 2138 N N . ARG B 1 118 ? -4.082 -1.854 1.147 1 95.25 118 ARG B N 1
ATOM 2139 C CA . ARG B 1 118 ? -5.133 -1.575 2.121 1 95.25 118 ARG B CA 1
ATOM 2140 C C . ARG B 1 118 ? -5.207 -2.672 3.178 1 95.25 118 ARG B C 1
ATOM 2142 O O . ARG B 1 118 ? -5.312 -2.387 4.371 1 95.25 118 ARG B O 1
ATOM 2149 N N . THR B 1 119 ? -5.203 -3.91 2.809 1 96.06 119 THR B N 1
ATOM 2150 C CA . THR B 1 119 ? -5.273 -5.043 3.725 1 96.06 119 THR B CA 1
ATOM 2151 C C . THR B 1 119 ? -4.082 -5.043 4.676 1 96.06 119 THR B C 1
ATOM 2153 O O . THR B 1 119 ? -4.25 -5.203 5.887 1 96.06 119 THR B O 1
ATOM 2156 N N . PHE B 1 120 ? -2.85 -4.848 4.176 1 96.31 120 PHE B N 1
ATOM 2157 C CA . PHE B 1 120 ? -1.652 -4.816 5.008 1 96.31 120 PHE B CA 1
ATOM 2158 C C . PHE B 1 120 ? -1.702 -3.646 5.984 1 96.31 120 PHE B C 1
ATOM 2160 O O . PHE B 1 120 ? -1.243 -3.76 7.121 1 96.31 120 PHE B O 1
ATOM 2167 N N . THR B 1 121 ? -2.244 -2.529 5.547 1 95.38 121 THR B N 1
ATOM 2168 C CA . THR B 1 121 ? -2.402 -1.368 6.418 1 95.38 121 THR B CA 1
ATOM 2169 C C . THR B 1 121 ? -3.32 -1.694 7.594 1 95.38 121 THR B C 1
ATOM 2171 O O . THR B 1 121 ? -2.979 -1.43 8.75 1 95.38 121 THR B O 1
ATOM 2174 N N . TRP B 1 122 ? -4.41 -2.326 7.254 1 92.69 122 TRP B N 1
ATOM 2175 C CA . TRP B 1 122 ? -5.363 -2.686 8.297 1 92.69 122 TRP B CA 1
ATOM 2176 C C . TRP B 1 122 ? -4.762 -3.707 9.258 1 92.69 122 TRP B C 1
ATOM 2178 O O . TRP B 1 122 ? -4.941 -3.605 10.477 1 92.69 122 TRP B O 1
ATOM 2188 N N . LEU B 1 123 ? -4.09 -4.668 8.742 1 92.5 123 LEU B N 1
ATOM 2189 C CA . LEU B 1 123 ? -3.426 -5.664 9.57 1 92.5 123 LEU B CA 1
ATOM 2190 C C . LEU B 1 123 ? -2.398 -5.008 10.492 1 92.5 123 LEU B C 1
ATOM 2192 O O . LEU B 1 123 ? -2.369 -5.281 11.695 1 92.5 123 LEU B O 1
ATOM 2196 N N . ALA B 1 124 ? -1.597 -4.109 9.898 1 93.44 124 ALA B N 1
ATOM 2197 C CA . ALA B 1 124 ? -0.55 -3.438 10.664 1 93.44 124 ALA B CA 1
ATOM 2198 C C . ALA B 1 124 ? -1.148 -2.566 11.766 1 93.44 124 ALA B C 1
ATOM 2200 O O . ALA B 1 124 ? -0.684 -2.592 12.906 1 93.44 124 ALA B O 1
ATOM 2201 N N . VAL B 1 125 ? -2.139 -1.818 11.43 1 91.19 125 VAL B N 1
ATOM 2202 C CA . VAL B 1 125 ? -2.77 -0.923 12.398 1 91.19 125 VAL B CA 1
ATOM 2203 C C . VAL B 1 125 ? -3.445 -1.742 13.492 1 91.19 125 VAL B C 1
ATOM 2205 O O . VAL B 1 125 ? -3.439 -1.349 14.664 1 91.19 125 VAL B O 1
ATOM 2208 N N . GLY B 1 126 ? -4.043 -2.873 13.117 1 87.44 126 GLY B N 1
ATOM 2209 C CA . GLY B 1 126 ? -4.582 -3.793 14.109 1 87.44 126 GLY B CA 1
ATOM 2210 C C . GLY B 1 126 ? -3.549 -4.258 15.117 1 87.44 126 GLY B C 1
ATOM 2211 O O . GLY B 1 126 ? -3.824 -4.305 16.312 1 87.44 126 GLY B O 1
ATOM 2212 N N . PHE B 1 127 ? -2.41 -4.562 14.641 1 84.62 127 PHE B N 1
ATOM 2213 C CA . PHE B 1 127 ? -1.326 -5.031 15.5 1 84.62 127 PHE B CA 1
ATOM 2214 C C . PHE B 1 127 ? -0.808 -3.904 16.391 1 84.62 127 PHE B C 1
ATOM 2216 O O . PHE B 1 127 ? -0.408 -4.141 17.531 1 84.62 127 PHE B O 1
ATOM 2223 N N . LEU B 1 128 ? -0.738 -2.703 15.836 1 83 128 LEU B N 1
ATOM 2224 C CA . LEU B 1 128 ? -0.259 -1.56 16.609 1 83 128 LEU B CA 1
ATOM 2225 C C . LEU B 1 128 ? -1.13 -1.329 17.828 1 83 128 LEU B C 1
ATOM 2227 O O . LEU B 1 128 ? -0.64 -0.874 18.875 1 83 128 LEU B O 1
ATOM 2231 N N . TRP B 1 129 ? -2.396 -1.51 17.828 1 81.5 129 TRP B N 1
ATOM 2232 C CA . TRP B 1 129 ? -3.309 -1.322 18.938 1 81.5 129 TRP B CA 1
ATOM 2233 C C . TRP B 1 129 ? -3.42 -2.598 19.766 1 81.5 129 TRP B C 1
ATOM 2235 O O . TRP B 1 129 ? -4.023 -2.594 20.844 1 81.5 129 TRP B O 1
ATOM 2245 N N . GLY B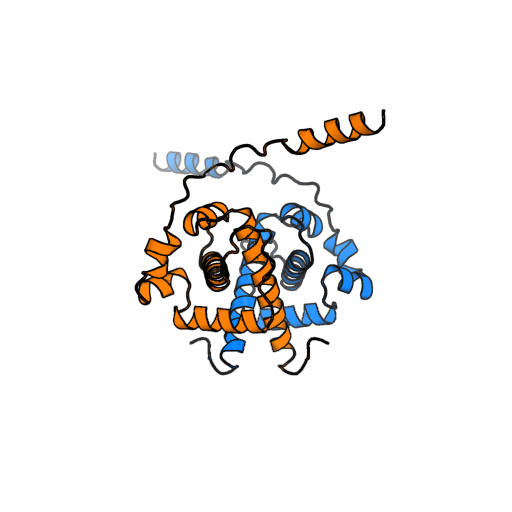 1 130 ? -2.494 -3.492 19.609 1 67.06 130 GLY B N 1
ATOM 2246 C CA . GLY B 1 130 ? -2.494 -4.758 20.312 1 67.06 130 GLY B CA 1
ATOM 2247 C C . GLY B 1 130 ? -3.512 -5.746 19.781 1 67.06 130 GLY B C 1
ATOM 2248 O O . GLY B 1 130 ? -4.484 -5.352 19.125 1 67.06 130 GLY B O 1
ATOM 2249 N N . LYS B 1 131 ? -3.055 -7.062 19.578 1 54.66 131 LYS B N 1
ATOM 2250 C CA . LYS B 1 131 ? -3.852 -8.203 19.141 1 54.66 131 LYS B CA 1
ATOM 2251 C C . LYS B 1 131 ? -5.27 -8.133 19.703 1 54.66 131 LYS B C 1
ATOM 2253 O O . LYS B 1 131 ? -6.172 -8.812 19.219 1 54.66 131 LYS B O 1
ATOM 2258 N N . ASN B 1 132 ? -5.617 -7.5 20.656 1 39.41 132 ASN B N 1
ATOM 2259 C CA . ASN B 1 132 ? -6.941 -7.594 21.25 1 39.41 132 ASN B CA 1
ATOM 2260 C C . ASN B 1 132 ? -7.973 -6.797 20.453 1 39.41 132 ASN B C 1
ATOM 2262 O O . ASN B 1 132 ? -9.148 -6.742 20.828 1 39.41 132 ASN B O 1
ATOM 2266 N N . ALA B 1 133 ? -7.723 -5.824 19.797 1 37.09 133 ALA B N 1
ATOM 2267 C CA . ALA B 1 133 ? -8.828 -5.051 19.25 1 37.09 133 ALA B CA 1
ATOM 2268 C C . ALA B 1 133 ? -9.539 -5.828 18.141 1 37.09 133 ALA B C 1
ATOM 2270 O O . ALA B 1 133 ? -8.969 -6.062 17.078 1 37.09 133 ALA B O 1
ATOM 2271 N N . GLU B 1 134 ? -10.375 -6.766 18.219 1 31.38 134 GLU B N 1
ATOM 2272 C CA . GLU B 1 134 ? -11.406 -7.402 17.422 1 31.38 134 GLU B CA 1
ATOM 2273 C C . GLU B 1 134 ? -12.047 -6.406 16.453 1 31.38 134 GLU B C 1
ATOM 2275 O O . GLU B 1 134 ? -12.414 -5.297 16.859 1 31.38 134 GLU B O 1
ATOM 2280 N N . LEU B 1 135 ? -11.625 -6.262 15.164 1 34.69 135 LEU B N 1
ATOM 2281 C CA . LEU B 1 135 ? -12.461 -5.617 14.156 1 34.69 135 LEU B CA 1
ATOM 2282 C C . LEU B 1 135 ? -13.93 -5.668 14.555 1 34.69 135 LEU B C 1
ATOM 2284 O O . LEU B 1 135 ? -14.547 -6.738 14.531 1 34.69 135 LEU B O 1
ATOM 2288 N N . ARG B 1 136 ? -14.391 -4.965 15.562 1 25.52 136 ARG B N 1
ATOM 2289 C CA . ARG B 1 136 ? -15.828 -4.945 15.812 1 25.52 136 ARG B CA 1
ATOM 2290 C C . ARG B 1 136 ? -16.578 -4.422 14.594 1 25.52 136 ARG B C 1
ATOM 2292 O O . ARG B 1 136 ? -16.094 -3.543 13.883 1 25.52 136 ARG B O 1
#

Sequence (272 aa):
EEDVIINFLGRAKNLHFGPRWNHFRNKNYFESTILRYDPEVFRRHFRFTETNTKTITRKLLKVGAFTVKGSGREIIPPHKQVLIYLWFMATTETHRSISDRFDCTESSVGRIVWKLSRTFTWLAVGFLWGKNAELREEDVIINFLGRAKNLHFGPRWNHFRNKNYFESTILRYDPEVFRRHFRFTETNTKTITRKLLKVGAFTVKGSGREIIPPHKQVLIYLWFMATTETHRSISDRFDCTESSVGRIVWKLSRTFTWLAVGFLWGKNAELR

pLDDT: mean 76.8, std 23.73, range [25.52, 98.12]

Nearest PDB structures (foldseek):
  4ds4-assembly1_A  TM=5.335E-01  e=2.829E+00  Geobacillus kaustophilus HTA426
  4qic-assembly1_C  TM=5.434E-01  e=7.844E+00  Bartonella quintana str. Toulouse
  3po4-assembly1_A  TM=4.535E-01  e=6.678E+00  Thermus aquaticus
  4ds4-assembly1_A  TM=4.737E-01  e=2.680E+00  Geobacillus kaustophilus HTA426
  3po4-assembly1_A  TM=4.536E-01  e=6.674E+00  Thermus aquaticus

Solvent-accessible surface area (backbone atoms only — not comparable to full-atom values): 15811 Å² total; per-residue (Å²): 120,75,70,59,60,59,56,60,62,62,59,63,70,55,73,55,76,64,79,71,79,74,61,83,35,51,71,52,36,34,72,66,42,62,75,61,45,52,69,64,57,40,24,69,54,41,73,42,44,71,71,52,51,52,51,50,36,53,55,39,55,74,71,59,74,62,83,82,78,55,92,81,52,88,68,80,53,65,58,58,47,50,51,52,38,34,38,46,68,61,42,89,67,52,50,62,61,49,14,26,43,62,59,51,52,44,69,55,44,53,49,44,42,50,53,51,38,46,50,27,39,52,49,24,54,39,51,72,71,35,85,73,63,68,89,120,119,74,72,58,61,60,56,59,64,63,59,63,69,56,71,61,75,61,77,72,78,75,62,85,35,51,71,53,37,35,72,67,42,61,74,61,45,50,69,67,58,41,24,70,53,42,75,43,45,71,70,55,50,52,51,50,37,54,54,39,55,73,70,57,73,62,83,81,78,56,89,81,50,87,68,78,51,65,58,59,47,50,51,52,36,34,37,46,68,62,41,90,67,52,50,61,60,48,14,25,43,61,58,51,52,43,72,56,43,53,49,44,41,50,53,50,40,46,50,26,39,51,49,24,54,40,50,72,72,34,85,73,62,66,90,121

Radius of gyration: 23.32 Å; Cα contacts (8 Å, |Δi|>4): 219; chains: 2; bounding box: 86×52×53 Å